Protein AF-A0A959M7J5-F1 (afdb_monomer)

Radius of gyration: 23.63 Å; Cα contacts (8 Å, |Δi|>4): 380; chains: 1; bounding box: 53×30×67 Å

Foldseek 3Di:
DWDDKDFDDDPDPPDPAFKWKWKWKEFPPPVPPPTDIDTPGRDGMDIDHLVRLLVSCVVNVNPAQDKGKMKIKMWIAGPVGDIDIDDIDIDIDRGHDDQFKKFKAWQCCVVQVQDDHRFLQRTDIWAADPPPVCGVNDTHDDDKDAAFIWIWMAGHRDLPFIWAEDPPDIDTVYDIDGHHHTD

Mean predicted aligned error: 7.1 Å

Nearest PDB structures (foldseek):
  6nmy-assembly1_B  TM=6.848E-01  e=2.600E-01  Homo sapiens
  5dwu-assembly1_B  TM=7.020E-01  e=4.989E-01  Homo sapiens
  2gys-assembly1_B  TM=6.896E-01  e=1.837E+00  Homo sapiens
  6tpu-assembly2_B  TM=3.759E-01  e=1.283E-01  Homo sapiens
  5e55-assembly1_A  TM=3.721E-01  e=7.703E-01  Mus musculus

pLDDT: mean 93.79, std 5.63, range [67.56, 98.56]

Structure (mmCIF, N/CA/C/O backbone):
data_AF-A0A959M7J5-F1
#
_entry.id   AF-A0A959M7J5-F1
#
loop_
_atom_site.group_PDB
_atom_site.id
_atom_site.type_symbol
_atom_site.label_atom_id
_atom_site.label_alt_id
_atom_site.label_comp_id
_atom_site.label_asym_id
_atom_site.label_entity_id
_atom_site.label_seq_id
_atom_site.pdbx_PDB_ins_code
_atom_site.Cartn_x
_atom_site.Cartn_y
_atom_site.Cartn_z
_atom_site.occupancy
_atom_site.B_iso_or_equiv
_atom_site.auth_seq_id
_atom_site.auth_comp_id
_atom_site.auth_asym_id
_atom_site.auth_atom_id
_atom_site.pdbx_PDB_model_num
ATOM 1 N N . SER A 1 1 ? -0.665 12.466 7.618 1.00 70.69 1 SER A N 1
ATOM 2 C CA . SER A 1 1 ? -1.444 13.448 8.398 1.00 70.69 1 SER A CA 1
ATOM 3 C C . SER A 1 1 ? -2.609 12.776 9.109 1.00 70.69 1 SER A C 1
ATOM 5 O O . SER A 1 1 ? -3.180 11.850 8.526 1.00 70.69 1 SER A O 1
ATOM 7 N N . PRO A 1 2 ? -2.944 13.185 10.346 1.00 67.56 2 PRO A N 1
ATOM 8 C CA . PRO A 1 2 ? -4.161 12.743 11.034 1.00 67.56 2 PRO A CA 1
ATOM 9 C C . PRO A 1 2 ? -5.421 13.154 10.248 1.00 67.56 2 PRO A C 1
ATOM 11 O O . PRO A 1 2 ? -5.376 14.107 9.469 1.00 67.56 2 PRO A O 1
ATOM 14 N N . SER A 1 3 ? -6.510 12.399 10.413 1.00 89.19 3 SER A N 1
ATOM 15 C CA . SER A 1 3 ? -7.808 12.627 9.760 1.00 89.19 3 SER A CA 1
ATOM 16 C C . SER A 1 3 ? -8.935 12.684 10.786 1.00 89.19 3 SER A C 1
ATOM 18 O O . SER A 1 3 ? -9.424 13.761 11.107 1.00 89.19 3 SER A O 1
ATOM 20 N N . ASN A 1 4 ? -9.321 11.533 11.338 1.00 91.56 4 ASN A N 1
ATOM 21 C CA . ASN A 1 4 ? -10.468 11.408 12.230 1.00 91.56 4 ASN A CA 1
ATOM 22 C C . ASN A 1 4 ? -10.020 10.833 13.571 1.00 91.56 4 ASN A C 1
ATOM 24 O O . ASN A 1 4 ? -9.251 9.870 13.609 1.00 91.56 4 ASN A O 1
ATOM 28 N N . THR A 1 5 ? -10.551 11.393 14.653 1.00 96.06 5 THR A N 1
ATOM 29 C CA . THR A 1 5 ? -10.378 10.869 16.008 1.00 96.06 5 THR A CA 1
ATOM 30 C C . THR A 1 5 ? -11.718 10.377 16.520 1.00 96.06 5 THR A C 1
ATOM 32 O O . THR A 1 5 ? -12.676 11.143 16.595 1.00 96.06 5 THR A O 1
ATOM 35 N N . PHE A 1 6 ? -11.774 9.100 16.882 1.00 96.56 6 PHE A N 1
ATOM 36 C CA . PHE A 1 6 ? -12.894 8.509 17.601 1.00 96.56 6 PHE A CA 1
ATOM 37 C C . PHE A 1 6 ? -12.566 8.528 19.087 1.00 96.56 6 PHE A C 1
ATOM 39 O O . PHE A 1 6 ? -11.478 8.106 19.475 1.00 96.56 6 PHE A O 1
ATOM 46 N N . SER A 1 7 ? -13.491 9.003 19.912 1.00 96.69 7 SER A N 1
ATOM 47 C CA . SER A 1 7 ? -13.369 8.994 21.368 1.00 96.69 7 SER A CA 1
ATOM 48 C C . SER A 1 7 ? -14.679 8.546 22.003 1.00 96.69 7 SER A C 1
ATOM 50 O O . SER A 1 7 ? -15.759 8.739 21.443 1.00 96.69 7 SER A O 1
ATOM 52 N N . TRP A 1 8 ? -14.579 7.903 23.161 1.00 95.81 8 TRP A N 1
ATOM 53 C CA . TRP A 1 8 ? -15.730 7.412 23.911 1.00 95.81 8 TRP A CA 1
ATOM 54 C C . TRP A 1 8 ? -15.488 7.523 25.412 1.00 95.81 8 TRP A C 1
ATOM 56 O O . TRP A 1 8 ? -14.367 7.711 25.880 1.00 95.81 8 TRP A O 1
ATOM 66 N N . THR A 1 9 ? -16.566 7.423 26.183 1.00 93.62 9 THR A N 1
ATOM 67 C CA . THR A 1 9 ? -16.480 7.341 27.641 1.00 93.62 9 THR A CA 1
ATOM 68 C C . THR A 1 9 ? -16.338 5.882 28.083 1.00 93.62 9 THR A C 1
ATOM 70 O O . THR A 1 9 ? -16.782 4.982 27.362 1.00 93.62 9 THR A O 1
ATOM 73 N N . PRO A 1 10 ? -15.729 5.613 29.253 1.00 91.00 10 PRO A N 1
ATOM 74 C CA . PRO A 1 10 ? -15.636 4.258 29.776 1.00 91.00 10 PRO A CA 1
ATOM 75 C C . PRO A 1 10 ? -17.005 3.575 29.861 1.00 91.00 10 PRO A C 1
ATOM 77 O O . PRO A 1 10 ? -17.974 4.140 30.376 1.00 91.00 10 PRO A O 1
ATOM 80 N N . THR A 1 11 ? -17.065 2.338 29.375 1.00 86.75 11 THR A N 1
ATOM 81 C CA . THR A 1 11 ? -18.218 1.443 29.554 1.00 86.75 11 THR A CA 1
ATOM 82 C C . THR A 1 11 ? -18.187 0.781 30.939 1.00 86.75 11 THR A C 1
ATOM 84 O O . THR A 1 11 ? -17.212 0.930 31.671 1.00 86.75 11 THR A O 1
ATOM 87 N N . PHE A 1 12 ? -19.258 0.068 31.317 1.00 87.44 12 PHE A N 1
ATOM 88 C CA . PHE A 1 12 ? -19.355 -0.667 32.592 1.00 87.44 12 PHE A CA 1
ATOM 89 C C . PHE A 1 12 ? -19.069 0.196 33.837 1.00 87.44 12 PHE A C 1
ATOM 91 O O . PHE A 1 12 ? -18.212 -0.129 34.656 1.00 87.44 12 PHE A O 1
ATOM 98 N N . LYS A 1 13 ? -19.791 1.315 34.001 1.00 81.31 13 LYS A N 1
ATOM 99 C CA . LYS A 1 13 ? -19.631 2.195 35.173 1.00 81.31 13 LYS A CA 1
ATOM 100 C C . LYS A 1 13 ? -19.742 1.402 36.483 1.00 81.31 13 LYS A C 1
ATOM 102 O O . LYS A 1 13 ? -20.729 0.706 36.699 1.00 81.31 13 LYS A O 1
ATOM 107 N N . GLY A 1 14 ? -18.741 1.543 37.353 1.00 83.00 14 GLY A N 1
ATOM 108 C CA . GLY A 1 14 ? -18.657 0.835 38.637 1.00 83.00 14 GLY A CA 1
ATOM 109 C C . GLY A 1 14 ? -17.916 -0.506 38.585 1.00 83.00 14 GLY A C 1
ATOM 110 O O . GLY A 1 14 ? -17.618 -1.064 39.636 1.00 83.00 14 GLY A O 1
ATOM 111 N N . PHE A 1 15 ? -17.565 -1.008 37.397 1.00 87.81 15 PHE A N 1
ATOM 112 C CA . PHE A 1 15 ? -16.662 -2.148 37.259 1.00 87.81 15 PHE A CA 1
ATOM 113 C C . PHE A 1 15 ? -15.211 -1.712 37.508 1.00 87.81 15 PHE A C 1
ATOM 115 O O . PHE A 1 15 ? -14.759 -0.705 36.967 1.00 87.81 15 PHE A O 1
ATOM 122 N N . THR A 1 16 ? -14.481 -2.470 38.325 1.00 85.88 16 THR A N 1
ATOM 123 C CA . THR A 1 16 ? -13.099 -2.159 38.739 1.00 85.88 16 THR A CA 1
ATOM 124 C C . THR A 1 16 ? -12.035 -2.966 37.990 1.00 85.88 16 THR A C 1
ATOM 126 O O . THR A 1 16 ? -10.845 -2.792 38.242 1.00 85.88 16 THR A O 1
ATOM 129 N N . GLY A 1 17 ? -12.441 -3.853 37.076 1.00 89.19 17 GLY A N 1
ATOM 130 C CA . GLY A 1 17 ? -11.527 -4.649 36.257 1.00 89.19 17 GLY A CA 1
ATOM 131 C C . GLY A 1 17 ? -11.161 -3.989 34.925 1.00 89.19 17 GLY A C 1
ATOM 132 O O . GLY A 1 17 ? -11.719 -2.966 34.529 1.00 89.19 17 GLY A O 1
ATOM 133 N N . VAL A 1 18 ? -10.239 -4.625 34.198 1.00 91.12 18 VAL A N 1
ATOM 134 C CA . VAL A 1 18 ? -9.826 -4.180 32.859 1.00 91.12 18 VAL A CA 1
ATOM 135 C C . VAL A 1 18 ? -10.971 -4.367 31.862 1.00 91.12 18 VAL A C 1
ATOM 137 O O . VAL A 1 18 ? -11.608 -5.424 31.809 1.00 91.12 18 VAL A O 1
ATOM 140 N N . VAL A 1 19 ? -11.197 -3.335 31.051 1.00 95.88 19 VAL A N 1
ATOM 141 C CA . VAL A 1 19 ? -12.080 -3.371 29.886 1.00 95.88 19 VAL A CA 1
ATOM 142 C C . VAL A 1 19 ? -11.226 -3.158 28.645 1.00 95.88 19 VAL A C 1
ATOM 144 O O . VAL A 1 19 ? -10.504 -2.167 28.559 1.00 95.88 19 VAL A O 1
ATOM 147 N N . ASN A 1 20 ? -11.317 -4.085 27.696 1.00 96.88 20 ASN A N 1
ATOM 148 C CA . ASN A 1 20 ? -10.673 -3.966 26.395 1.00 96.88 20 ASN A CA 1
ATOM 149 C C . ASN A 1 20 ? -11.673 -3.442 25.367 1.00 96.88 20 ASN A C 1
ATOM 151 O O . ASN A 1 20 ? -12.800 -3.931 25.274 1.00 96.88 20 ASN A O 1
ATOM 155 N N . TYR A 1 21 ? -11.241 -2.465 24.585 1.00 98.19 21 TYR A N 1
ATOM 156 C CA . TYR A 1 21 ? -12.001 -1.835 23.527 1.00 98.19 21 TYR A CA 1
ATOM 157 C C . TYR A 1 21 ? -11.494 -2.275 22.161 1.00 98.19 21 TYR A C 1
ATOM 159 O O . TYR A 1 21 ? -10.294 -2.306 21.878 1.00 98.19 21 TYR A O 1
ATOM 167 N N . THR A 1 22 ? -12.449 -2.543 21.285 1.00 98.25 22 THR A N 1
ATOM 168 C CA . THR A 1 22 ? -12.235 -2.796 19.867 1.00 98.25 22 THR A CA 1
ATOM 169 C C . THR A 1 22 ? -13.120 -1.827 19.098 1.00 98.25 22 THR A C 1
ATOM 171 O O . THR A 1 22 ? -14.335 -1.790 19.305 1.00 98.25 22 THR A O 1
ATOM 174 N N . LEU A 1 23 ? -12.534 -1.029 18.207 1.00 98.12 23 LEU A N 1
ATOM 175 C CA . LEU A 1 23 ? -13.314 -0.250 17.256 1.00 98.12 23 LEU A CA 1
ATOM 176 C C . LEU A 1 23 ? -13.696 -1.164 16.092 1.00 98.12 23 LEU A C 1
ATOM 178 O O . LEU A 1 23 ? -12.826 -1.733 15.435 1.00 98.12 23 LEU A O 1
ATOM 182 N N . GLN A 1 24 ? -14.992 -1.307 15.854 1.00 98.44 24 GLN A N 1
ATOM 183 C CA . GLN A 1 24 ? -15.537 -2.070 14.744 1.00 98.44 24 GLN A CA 1
ATOM 184 C C . GLN A 1 24 ? -15.991 -1.132 13.629 1.00 98.44 24 GLN A C 1
ATOM 186 O O . GLN A 1 24 ? -16.560 -0.075 13.914 1.00 98.44 24 GLN A O 1
ATOM 191 N N . TYR A 1 25 ? -15.789 -1.539 12.377 1.00 98.19 25 TYR A N 1
ATOM 192 C CA . TYR A 1 25 ? -16.324 -0.838 11.214 1.00 98.19 25 TYR A CA 1
ATOM 193 C C . TYR A 1 25 ? -16.870 -1.797 10.154 1.00 98.19 25 TYR A C 1
ATOM 195 O O . TYR A 1 25 ? -16.410 -2.932 10.036 1.00 98.19 25 TYR A O 1
ATOM 203 N N . ASP A 1 26 ? -17.865 -1.347 9.395 1.00 97.31 26 ASP A N 1
ATOM 204 C CA . ASP A 1 26 ? -18.479 -2.105 8.299 1.00 97.31 26 ASP A CA 1
ATOM 205 C C . ASP A 1 26 ? -19.062 -1.151 7.238 1.00 97.31 26 ASP A C 1
ATOM 207 O O . ASP A 1 26 ? -19.282 0.039 7.495 1.00 97.31 26 ASP A O 1
ATOM 211 N N . SER A 1 27 ? -19.319 -1.663 6.031 1.00 93.81 27 SER A N 1
ATOM 212 C CA . SER A 1 27 ? -20.077 -0.928 5.015 1.00 93.81 27 SER A CA 1
ATOM 213 C C . SER A 1 27 ? -21.451 -0.544 5.576 1.00 93.81 27 SER A C 1
ATOM 215 O O . SER A 1 27 ? -22.114 -1.369 6.211 1.00 93.81 27 SER A O 1
ATOM 217 N N . ALA A 1 28 ? -21.911 0.678 5.296 1.00 91.75 28 ALA A N 1
ATOM 218 C CA . ALA A 1 28 ? -23.190 1.149 5.817 1.00 91.75 28 ALA A CA 1
ATOM 219 C C . ALA A 1 28 ? -24.363 0.221 5.445 1.00 91.75 28 ALA A C 1
ATOM 221 O O . ALA A 1 28 ? -24.508 -0.184 4.290 1.00 91.75 28 ALA A O 1
ATOM 222 N N . GLY A 1 29 ? -25.206 -0.097 6.431 1.00 91.81 29 GLY A N 1
ATOM 223 C CA . GLY A 1 29 ? -26.403 -0.925 6.258 1.00 91.81 29 GLY A CA 1
ATOM 224 C C . GLY A 1 29 ? -26.167 -2.435 6.366 1.00 91.81 29 GLY A C 1
ATOM 225 O O . GLY A 1 29 ? -27.127 -3.201 6.290 1.00 91.81 29 GLY A O 1
ATOM 226 N N . LYS A 1 30 ? -24.924 -2.888 6.586 1.00 93.31 30 LYS A N 1
ATOM 227 C CA . LYS A 1 30 ? -24.615 -4.312 6.819 1.00 93.31 30 LYS A CA 1
ATOM 228 C C . LYS A 1 30 ? -24.811 -4.768 8.262 1.00 93.31 30 LYS A C 1
ATOM 230 O O . LYS A 1 30 ? -24.660 -5.953 8.550 1.00 93.31 30 LYS A O 1
ATOM 235 N N . ASN A 1 31 ? -25.178 -3.855 9.163 1.00 94.69 31 ASN A N 1
ATOM 236 C CA . ASN A 1 31 ? -25.515 -4.147 10.558 1.00 94.69 31 ASN A CA 1
ATOM 237 C C . ASN A 1 31 ? -24.410 -4.889 11.333 1.00 94.69 31 ASN A C 1
ATOM 239 O O . ASN A 1 31 ? -24.705 -5.586 12.304 1.00 94.69 31 ASN A O 1
ATOM 243 N N . PHE A 1 32 ? -23.142 -4.728 10.933 1.00 96.94 32 PHE A N 1
ATOM 244 C CA . PHE A 1 32 ? -21.992 -5.376 11.568 1.00 96.94 32 PHE A CA 1
ATOM 245 C C . PHE A 1 32 ? -22.139 -6.908 11.647 1.00 96.94 32 PHE A C 1
ATOM 247 O O . PHE A 1 32 ? -21.813 -7.503 12.676 1.00 96.94 32 PHE A O 1
ATOM 254 N N . VAL A 1 33 ? -22.651 -7.548 10.585 1.00 95.50 33 VAL A N 1
ATOM 255 C CA . VAL A 1 33 ? -22.722 -9.021 10.483 1.00 95.50 33 VAL A CA 1
ATOM 256 C C . VAL A 1 33 ? -21.318 -9.628 10.395 1.00 95.50 33 VAL A C 1
ATOM 258 O O . VAL A 1 33 ? -21.053 -10.658 11.010 1.00 95.50 33 VAL A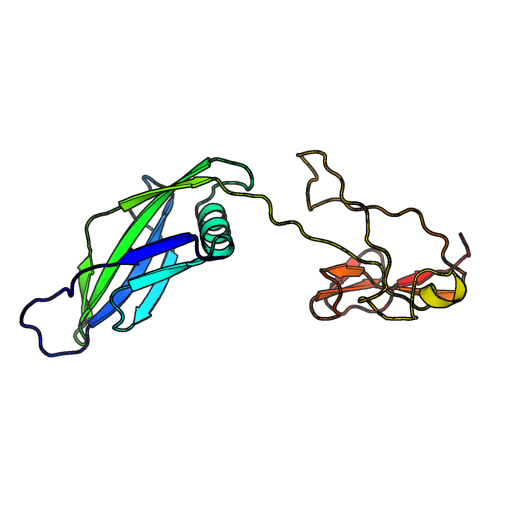 O 1
ATOM 261 N N . ALA A 1 34 ? -20.408 -8.972 9.669 1.00 94.94 34 ALA A N 1
ATOM 262 C CA . ALA A 1 34 ? -19.007 -9.373 9.534 1.00 94.94 34 ALA A CA 1
ATOM 263 C C . ALA A 1 34 ? -18.088 -8.139 9.626 1.00 94.94 34 ALA A C 1
ATOM 265 O O . ALA A 1 34 ? -17.458 -7.755 8.637 1.00 94.94 34 ALA A O 1
ATOM 266 N N . PRO A 1 35 ? -18.047 -7.473 10.794 1.00 97.19 35 PRO A N 1
ATOM 267 C CA . PRO A 1 35 ? -17.348 -6.212 10.933 1.00 97.19 35 PRO A CA 1
ATOM 268 C C . PRO A 1 35 ? -15.838 -6.428 10.943 1.00 97.19 35 PRO A C 1
ATOM 270 O O . PRO A 1 35 ? -15.335 -7.433 11.444 1.00 97.19 35 PRO A O 1
ATOM 273 N N . GLN A 1 36 ? -15.112 -5.439 10.444 1.00 98.00 36 GLN A N 1
ATOM 274 C CA . GLN A 1 36 ? -13.672 -5.354 10.630 1.00 98.00 36 GLN A CA 1
ATOM 275 C C . GLN A 1 36 ? -13.364 -4.807 12.026 1.00 98.00 36 GLN A C 1
ATOM 277 O O . GLN A 1 36 ? -14.099 -3.964 12.543 1.00 98.00 36 GLN A O 1
ATOM 282 N N . GLU A 1 37 ? -12.276 -5.274 12.636 1.00 97.81 37 GLU A N 1
ATOM 283 C CA . GLU A 1 37 ? -11.929 -4.975 14.027 1.00 97.81 37 GLU A CA 1
ATOM 284 C C . GLU A 1 37 ? -10.558 -4.296 14.141 1.00 97.81 37 GLU A C 1
ATOM 286 O O . GLU A 1 37 ? -9.573 -4.724 13.542 1.00 97.81 37 GLU A O 1
ATOM 291 N N . VAL A 1 38 ? -10.483 -3.242 14.956 1.00 97.69 38 VAL A N 1
ATOM 292 C CA . VAL A 1 38 ? -9.240 -2.562 15.333 1.00 97.69 38 VAL A CA 1
ATOM 293 C C . VAL A 1 38 ? -9.125 -2.592 16.853 1.00 97.69 38 VAL A C 1
ATOM 295 O O . VAL A 1 38 ? -9.901 -1.936 17.546 1.00 97.69 38 VAL A O 1
ATOM 298 N N . ASN A 1 39 ? -8.165 -3.350 17.385 1.00 97.25 39 ASN A N 1
ATOM 299 C CA . ASN A 1 39 ? -7.950 -3.454 18.830 1.00 97.25 39 ASN A CA 1
ATOM 300 C C . ASN A 1 39 ? -7.321 -2.175 19.389 1.00 97.25 39 ASN A C 1
ATOM 302 O O . ASN A 1 39 ? -6.296 -1.708 18.889 1.00 97.25 39 ASN A O 1
ATOM 306 N N . ILE A 1 40 ? -7.955 -1.620 20.423 1.00 96.56 40 ILE A N 1
ATOM 307 C CA . ILE A 1 40 ? -7.580 -0.359 21.080 1.00 96.56 40 ILE A CA 1
ATOM 308 C C . ILE A 1 40 ? -7.163 -0.593 22.545 1.00 96.56 40 ILE A C 1
ATOM 310 O O . ILE A 1 40 ? -6.695 0.322 23.215 1.00 96.56 40 ILE A O 1
ATOM 314 N N . ASN A 1 41 ? -7.269 -1.833 23.037 1.00 95.31 41 ASN A N 1
ATOM 315 C CA . ASN A 1 41 ? -6.956 -2.208 24.419 1.00 95.31 41 ASN A CA 1
ATOM 316 C C . ASN A 1 41 ? -7.758 -1.340 25.402 1.00 95.31 41 ASN A C 1
ATOM 318 O O . ASN A 1 41 ? -8.947 -1.127 25.194 1.00 95.31 41 ASN A O 1
ATOM 322 N N . SER A 1 42 ? -7.151 -0.835 26.470 1.00 94.94 42 SER A N 1
ATOM 323 C CA . SER A 1 42 ? -7.837 -0.000 27.461 1.00 94.94 42 SER A CA 1
ATOM 324 C C . SER A 1 42 ? -7.978 1.476 27.067 1.00 94.94 42 SER A C 1
ATOM 326 O O . SER A 1 42 ? -8.552 2.243 27.842 1.00 94.94 42 SER A O 1
ATOM 328 N N . ASP A 1 43 ? -7.456 1.897 25.910 1.00 96.25 43 ASP A N 1
ATOM 329 C CA . ASP A 1 43 ? -7.522 3.299 25.497 1.00 96.25 43 ASP A CA 1
ATOM 330 C C . ASP A 1 43 ? -8.966 3.715 25.177 1.00 96.25 43 ASP A C 1
ATOM 332 O O . ASP A 1 43 ? -9.803 2.914 24.761 1.00 96.25 43 ASP A O 1
ATOM 336 N N . LEU A 1 44 ? -9.257 5.005 25.356 1.00 96.88 44 LEU A N 1
ATOM 337 C CA . LEU A 1 44 ? -10.587 5.597 25.139 1.00 96.88 44 LEU A CA 1
ATOM 338 C C . LEU A 1 44 ? -10.663 6.448 23.868 1.00 96.88 44 LEU A C 1
ATOM 340 O O . LEU A 1 44 ? -11.615 7.206 23.660 1.00 96.88 44 LEU A O 1
ATOM 344 N N . SER A 1 45 ? -9.624 6.377 23.039 1.00 97.12 45 SER A N 1
ATOM 345 C CA . SER A 1 45 ? -9.578 7.102 21.782 1.00 97.12 45 SER A CA 1
ATOM 346 C C . SER A 1 45 ? -8.737 6.382 20.742 1.00 97.12 45 SER A C 1
ATOM 348 O O . SER A 1 45 ? -7.762 5.706 21.067 1.00 97.12 45 SER A O 1
ATOM 350 N N . LYS A 1 46 ? -9.088 6.577 19.472 1.00 97.38 46 LYS A N 1
ATOM 351 C CA . LYS A 1 46 ? -8.290 6.153 18.328 1.00 97.38 46 LYS A CA 1
ATOM 352 C C . LYS A 1 46 ? -8.281 7.245 17.274 1.00 97.38 46 LYS A C 1
ATOM 354 O O . LYS A 1 46 ? -9.323 7.598 16.724 1.00 97.38 46 LYS A O 1
ATOM 359 N N . THR A 1 47 ? -7.088 7.731 16.955 1.00 97.31 47 THR A N 1
ATOM 360 C CA . THR A 1 47 ? -6.865 8.613 15.808 1.00 97.31 47 THR A CA 1
ATOM 361 C C . THR A 1 47 ? -6.433 7.787 14.607 1.00 97.31 47 THR A C 1
ATOM 363 O O . THR A 1 47 ? -5.491 6.995 14.698 1.00 97.31 47 THR A O 1
ATOM 366 N N . PHE A 1 48 ? -7.095 8.000 13.474 1.00 96.25 48 PHE A N 1
ATOM 367 C CA . PHE A 1 48 ? -6.678 7.476 12.182 1.00 96.25 48 PHE A CA 1
ATOM 368 C C . PHE A 1 48 ? -6.031 8.565 11.340 1.00 96.25 48 PHE A C 1
ATOM 370 O O . PHE A 1 48 ? -6.438 9.730 11.336 1.00 96.25 48 PHE A O 1
ATOM 377 N N . THR A 1 49 ? -5.017 8.164 10.588 1.00 95.19 49 THR A N 1
ATOM 378 C CA . THR A 1 49 ? -4.441 8.973 9.515 1.00 95.19 49 THR A CA 1
ATOM 379 C C . THR A 1 49 ? -5.351 8.989 8.287 1.00 95.19 49 THR A C 1
ATOM 381 O O . THR A 1 49 ? -6.218 8.132 8.130 1.00 95.19 49 THR A O 1
ATOM 384 N N . GLN A 1 50 ? -5.125 9.942 7.379 1.00 90.25 50 GLN A N 1
ATOM 385 C CA . GLN A 1 50 ? -5.833 9.995 6.091 1.00 90.25 50 GLN A CA 1
ATOM 386 C C . GLN A 1 50 ? -5.653 8.702 5.282 1.00 90.25 50 GLN A C 1
ATOM 388 O O . GLN A 1 50 ? -6.619 8.206 4.715 1.00 90.25 50 GLN A O 1
ATOM 393 N N . GLY A 1 51 ? -4.446 8.122 5.290 1.00 89.00 51 GLY A N 1
ATOM 394 C CA . GLY A 1 51 ? -4.172 6.842 4.629 1.00 89.00 51 GLY A CA 1
ATOM 395 C C . GLY A 1 51 ? -4.984 5.697 5.227 1.00 89.00 51 GLY A C 1
ATOM 396 O O . GLY A 1 51 ? -5.671 4.998 4.499 1.00 89.00 51 GLY A O 1
ATOM 397 N N . GLN A 1 52 ? -5.021 5.582 6.556 1.00 93.62 52 GLN A N 1
ATOM 398 C CA . GLN A 1 52 ? -5.823 4.547 7.218 1.00 93.62 52 GLN A CA 1
ATOM 399 C C . GLN A 1 52 ? -7.32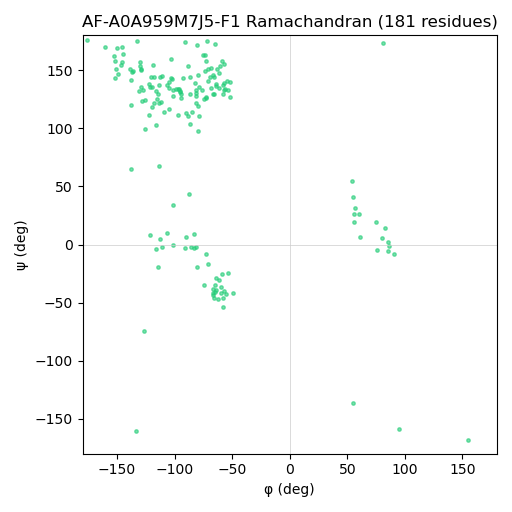6 4.712 6.967 1.00 93.62 52 GLN A C 1
ATOM 401 O O . GLN A 1 52 ? -8.014 3.720 6.763 1.00 93.62 52 GLN A O 1
ATOM 406 N N . MET A 1 53 ? -7.849 5.943 6.951 1.00 95.19 53 MET A N 1
ATOM 407 C CA . MET A 1 53 ? -9.254 6.181 6.592 1.00 95.19 53 MET A CA 1
ATOM 408 C C . MET A 1 53 ? -9.539 5.812 5.130 1.00 95.19 53 MET A C 1
ATOM 410 O O . MET A 1 53 ? -10.611 5.294 4.821 1.00 95.19 53 MET A O 1
ATOM 414 N N . ASN A 1 54 ? -8.574 6.031 4.237 1.00 92.31 54 ASN A N 1
ATOM 415 C CA . ASN A 1 54 ? -8.664 5.616 2.843 1.00 92.31 54 ASN A CA 1
ATOM 416 C C . ASN A 1 54 ? -8.656 4.084 2.701 1.00 92.31 54 ASN A C 1
ATOM 418 O O . ASN A 1 54 ? -9.487 3.533 1.981 1.00 92.31 54 ASN A O 1
ATOM 422 N N . ASP A 1 55 ? -7.793 3.388 3.441 1.00 92.00 55 ASP A N 1
ATOM 423 C CA . ASP A 1 55 ? -7.743 1.921 3.469 1.00 92.00 55 ASP A CA 1
ATOM 424 C C . ASP A 1 55 ? -9.029 1.323 4.053 1.00 92.00 55 ASP A C 1
ATOM 426 O O . ASP A 1 55 ? -9.575 0.372 3.495 1.00 92.00 55 ASP A O 1
ATOM 430 N N . ILE A 1 56 ? -9.574 1.926 5.118 1.00 95.25 56 ILE A N 1
ATOM 431 C CA . ILE A 1 56 ? -10.883 1.561 5.678 1.00 95.25 56 ILE A CA 1
ATOM 432 C C . ILE A 1 56 ? -11.976 1.704 4.617 1.00 95.25 56 ILE A C 1
ATOM 434 O O . ILE A 1 56 ? -12.778 0.790 4.446 1.00 95.25 56 ILE A O 1
ATOM 438 N N . SER A 1 57 ? -11.997 2.811 3.864 1.00 93.25 57 SER A N 1
ATOM 439 C CA . SER A 1 57 ? -12.999 3.001 2.810 1.00 93.25 57 SER A CA 1
ATOM 440 C C . SER A 1 57 ? -12.934 1.897 1.749 1.00 93.25 57 SER A C 1
ATOM 442 O O . SER A 1 57 ? -13.970 1.338 1.384 1.00 93.25 57 SER A O 1
ATOM 444 N N . PHE A 1 58 ? -11.724 1.501 1.343 1.00 89.94 58 PHE A N 1
ATOM 445 C CA . PHE A 1 58 ? -11.512 0.414 0.393 1.00 89.94 58 PHE A CA 1
ATOM 446 C C . PHE A 1 58 ? -11.961 -0.941 0.957 1.00 89.94 58 PHE A C 1
ATOM 448 O O . PHE A 1 58 ? -12.706 -1.663 0.295 1.00 89.94 58 PHE A O 1
ATOM 455 N N . ALA A 1 59 ? -11.589 -1.260 2.202 1.00 91.00 59 ALA A N 1
ATOM 456 C CA . ALA A 1 59 ? -12.024 -2.476 2.894 1.00 91.00 59 ALA A CA 1
ATOM 457 C C . ALA A 1 59 ? -13.553 -2.539 3.070 1.00 91.00 59 ALA A C 1
ATOM 459 O O . ALA A 1 59 ? -14.146 -3.616 3.040 1.00 91.00 59 ALA A O 1
ATOM 460 N N . SER A 1 60 ? -14.209 -1.383 3.196 1.00 92.75 60 SER A N 1
ATOM 461 C CA . SER A 1 60 ? -15.668 -1.249 3.234 1.00 92.75 60 SER A CA 1
ATOM 462 C C . SER A 1 60 ? -16.329 -1.216 1.849 1.00 92.75 60 SER A C 1
ATOM 464 O O . SER A 1 60 ? -17.535 -0.974 1.759 1.00 92.75 60 SER A O 1
ATOM 466 N N . GLY A 1 61 ? -15.587 -1.491 0.774 1.00 89.00 61 GLY A N 1
ATOM 467 C CA . GLY A 1 61 ? -16.115 -1.627 -0.584 1.00 89.00 61 GLY A CA 1
ATOM 468 C C . GLY A 1 61 ? -16.314 -0.309 -1.331 1.00 89.00 61 GLY A C 1
ATOM 469 O O . GLY A 1 61 ? -16.991 -0.303 -2.356 1.00 89.00 61 GLY A O 1
ATOM 470 N N . ILE A 1 62 ? -15.745 0.797 -0.845 1.00 89.25 62 ILE A N 1
ATOM 471 C CA . ILE A 1 62 ? -15.755 2.093 -1.531 1.00 89.25 62 ILE A CA 1
ATOM 472 C C . ILE A 1 62 ? -14.526 2.133 -2.450 1.00 89.25 62 ILE A C 1
ATOM 474 O O . ILE A 1 62 ? -13.399 2.182 -1.953 1.00 89.25 62 ILE A O 1
ATOM 478 N N . PRO A 1 63 ? -14.689 2.102 -3.786 1.00 84.50 63 PRO A N 1
ATOM 479 C CA . PRO A 1 63 ? -13.546 2.146 -4.687 1.00 84.50 63 PRO A CA 1
ATOM 480 C C . PRO A 1 63 ? -12.835 3.496 -4.589 1.00 84.50 63 PRO A C 1
ATOM 482 O O . PRO A 1 63 ? -13.494 4.533 -4.483 1.00 84.50 63 PRO A O 1
ATOM 485 N N . TYR A 1 64 ? -11.505 3.499 -4.704 1.00 83.62 64 TYR A N 1
ATOM 486 C CA . TYR A 1 64 ? -10.715 4.727 -4.625 1.00 83.62 64 TYR A CA 1
ATOM 487 C C . TYR A 1 64 ? -11.221 5.826 -5.573 1.00 83.62 64 TYR A C 1
ATOM 489 O O . TYR A 1 64 ? -11.586 5.559 -6.718 1.00 83.62 64 TYR A O 1
ATOM 497 N N . GLY A 1 65 ? -11.217 7.070 -5.092 1.00 83.56 65 GLY A N 1
ATOM 498 C CA . GLY A 1 65 ? -11.736 8.235 -5.813 1.00 83.56 65 GLY A CA 1
ATOM 499 C C . GLY A 1 65 ? -13.245 8.453 -5.652 1.00 83.56 65 GLY A C 1
ATOM 500 O O . GLY A 1 65 ? -13.752 9.480 -6.096 1.00 83.56 65 GLY A O 1
ATOM 501 N N . ASN A 1 66 ? -13.962 7.539 -4.992 1.00 88.31 66 ASN A N 1
ATOM 502 C CA . ASN A 1 66 ? -15.395 7.668 -4.727 1.00 88.31 66 ASN A CA 1
ATOM 503 C C . ASN A 1 66 ? -15.677 8.069 -3.277 1.00 88.31 66 ASN A C 1
ATOM 505 O O . ASN A 1 66 ? -14.860 7.865 -2.373 1.00 88.31 66 ASN A O 1
ATOM 509 N N . SER A 1 67 ? -16.875 8.612 -3.072 1.00 93.56 67 SER A N 1
ATOM 510 C CA . SER A 1 67 ? -17.437 8.865 -1.750 1.00 93.56 67 SER A CA 1
ATOM 511 C C . SER A 1 67 ? -18.290 7.684 -1.305 1.00 93.56 67 SER A C 1
ATOM 513 O O . SER A 1 67 ? -19.022 7.106 -2.109 1.00 93.56 67 SER A O 1
ATOM 515 N N . GLY A 1 68 ? -18.252 7.356 -0.021 1.00 94.38 68 GLY A N 1
ATOM 516 C CA . GLY A 1 68 ? -19.157 6.371 0.558 1.00 94.38 68 GLY A CA 1
ATOM 517 C C . GLY A 1 68 ? -19.259 6.494 2.070 1.00 94.38 68 GLY A C 1
ATOM 518 O O . GLY A 1 68 ? -18.510 7.240 2.701 1.00 94.38 68 GLY A O 1
ATOM 519 N N . LYS A 1 69 ? -20.219 5.773 2.651 1.00 96.50 69 LYS A N 1
ATOM 520 C CA . LYS A 1 69 ? -20.462 5.762 4.096 1.00 96.50 69 LYS A CA 1
ATOM 521 C C . LYS A 1 69 ? -19.948 4.472 4.720 1.00 96.50 69 LYS A C 1
ATOM 523 O O . LYS A 1 69 ? -20.228 3.382 4.222 1.00 96.50 69 LYS A O 1
ATOM 528 N N . VAL A 1 70 ? -19.251 4.626 5.838 1.00 97.81 70 VAL A N 1
ATOM 529 C CA . VAL A 1 70 ? -18.801 3.534 6.703 1.00 97.81 70 VAL A CA 1
ATOM 530 C C . VAL A 1 70 ? -19.423 3.731 8.080 1.00 97.81 70 VAL A C 1
ATOM 532 O O . VAL A 1 70 ? -19.465 4.851 8.599 1.00 97.81 70 VAL A O 1
ATOM 535 N N . GLU A 1 71 ? -19.932 2.650 8.656 1.00 98.19 71 GLU A N 1
ATOM 536 C CA . GLU A 1 71 ? -20.497 2.636 10.000 1.00 98.19 71 GLU A CA 1
ATOM 537 C C . GLU A 1 71 ? -19.447 2.164 10.997 1.00 98.19 71 GLU A C 1
ATOM 539 O O . GLU A 1 71 ? -18.775 1.162 10.773 1.00 98.19 71 GLU A O 1
ATOM 544 N N . PHE A 1 72 ? -19.324 2.881 12.111 1.00 98.38 72 PHE A N 1
ATOM 545 C CA . PHE A 1 72 ? -18.399 2.572 13.195 1.00 98.38 72 PHE A CA 1
ATOM 546 C C . PHE A 1 72 ? -19.161 2.341 14.497 1.00 98.38 72 PHE A C 1
ATOM 548 O O . PHE A 1 72 ? -20.140 3.035 14.780 1.00 98.38 72 PHE A O 1
ATOM 555 N N . ARG A 1 73 ? -18.679 1.413 15.325 1.00 98.06 73 ARG A N 1
ATOM 556 C CA . ARG A 1 73 ? -19.105 1.261 16.724 1.00 98.06 73 ARG A CA 1
ATOM 557 C C . ARG A 1 73 ? -17.945 0.792 17.591 1.00 98.06 73 ARG A C 1
ATOM 559 O O . ARG A 1 73 ? -17.034 0.127 17.110 1.00 98.06 73 ARG A O 1
ATOM 566 N N . VAL A 1 74 ? -17.994 1.090 18.879 1.00 98.19 74 VAL A N 1
ATOM 567 C CA . VAL A 1 74 ? -17.034 0.575 19.858 1.00 98.19 74 VAL A CA 1
ATOM 568 C C . VAL A 1 74 ? -17.628 -0.662 20.517 1.00 98.19 74 VAL A C 1
ATOM 570 O O . VAL A 1 74 ? -18.777 -0.640 20.950 1.00 98.19 74 VAL A O 1
ATOM 573 N N . LYS A 1 75 ? -16.838 -1.729 20.605 1.00 98.00 75 LYS A N 1
ATOM 574 C CA . LYS A 1 75 ? -17.108 -2.934 21.390 1.00 98.00 75 LYS A CA 1
ATOM 575 C C . LYS A 1 75 ? -16.224 -2.893 22.634 1.00 98.00 75 LYS A C 1
ATOM 577 O O . LYS A 1 75 ? -15.005 -2.899 22.504 1.00 98.00 75 LYS A O 1
ATOM 582 N N . GLY A 1 76 ? -16.822 -2.834 23.818 1.00 97.62 76 GLY A N 1
ATOM 583 C CA . GLY A 1 76 ? -16.125 -2.971 25.098 1.00 97.62 76 GLY A CA 1
ATOM 584 C C . GLY A 1 76 ? -16.333 -4.371 25.664 1.00 97.62 76 GLY A C 1
ATOM 585 O O . GLY A 1 76 ? -17.466 -4.851 25.688 1.00 97.62 76 GLY A O 1
ATOM 586 N N . VAL A 1 77 ? -15.263 -5.019 26.121 1.00 97.25 77 VAL A N 1
ATOM 587 C CA . VAL A 1 77 ? -15.295 -6.371 26.692 1.00 97.25 77 VAL A CA 1
ATOM 588 C C . VAL A 1 77 ? -14.601 -6.371 28.050 1.00 97.25 77 VAL A C 1
ATOM 590 O O . VAL A 1 77 ? -13.443 -5.968 28.158 1.00 97.25 77 VAL A O 1
ATOM 593 N N . THR A 1 78 ? -15.299 -6.811 29.095 1.00 95.69 78 THR A N 1
ATOM 594 C CA . THR A 1 78 ? -14.698 -6.997 30.426 1.00 95.69 78 THR A CA 1
ATOM 595 C C . THR A 1 78 ? -13.791 -8.227 30.448 1.00 95.69 78 THR A C 1
ATOM 597 O O . THR A 1 78 ? -13.927 -9.126 29.619 1.00 95.69 78 THR A O 1
ATOM 600 N N . ALA A 1 79 ? -12.912 -8.333 31.447 1.00 91.19 79 ALA A N 1
ATOM 601 C CA . ALA A 1 79 ? -12.093 -9.534 31.663 1.00 91.19 79 ALA A CA 1
ATOM 602 C C . ALA A 1 79 ? -12.907 -10.847 31.768 1.00 91.19 79 ALA A C 1
ATOM 604 O O . ALA A 1 79 ? -12.394 -11.913 31.447 1.00 91.19 79 ALA A O 1
ATOM 605 N N . ASN A 1 80 ? -14.184 -10.766 32.159 1.00 90.56 80 ASN A N 1
ATOM 606 C CA . ASN A 1 80 ? -15.090 -11.914 32.275 1.00 90.56 80 ASN A CA 1
ATOM 607 C C . ASN A 1 80 ? -15.876 -12.201 30.978 1.00 90.56 80 ASN A C 1
ATOM 609 O O . ASN A 1 80 ? -16.784 -13.029 30.978 1.00 90.56 80 ASN A O 1
ATOM 613 N N . GLY A 1 81 ? -15.581 -11.495 29.881 1.00 92.62 81 GLY A N 1
ATOM 614 C CA . GLY A 1 81 ? -16.198 -11.705 28.568 1.00 92.62 81 GLY A CA 1
ATOM 615 C C . GLY A 1 81 ? -17.528 -10.978 28.342 1.00 92.62 81 GLY A C 1
ATOM 616 O O . GLY A 1 81 ? -18.119 -11.100 27.268 1.00 92.62 81 GLY A O 1
ATOM 617 N N . THR A 1 82 ? -18.014 -10.187 29.305 1.00 95.38 82 THR A N 1
ATOM 618 C CA . THR A 1 82 ? -19.232 -9.386 29.110 1.00 95.38 82 THR A CA 1
ATOM 619 C C . THR A 1 82 ? -18.977 -8.306 28.070 1.00 95.38 82 THR A C 1
ATOM 621 O O . THR A 1 82 ? -18.011 -7.556 28.187 1.00 95.38 82 THR A O 1
ATOM 624 N N . THR A 1 83 ? -19.855 -8.212 27.073 1.00 96.31 83 THR A N 1
ATOM 625 C CA . THR A 1 83 ? -19.693 -7.302 25.937 1.00 96.31 83 THR A CA 1
ATOM 626 C C . THR A 1 83 ? -20.767 -6.217 25.937 1.00 96.31 83 THR A C 1
ATOM 628 O O . THR A 1 83 ? -21.943 -6.507 26.148 1.00 96.31 83 THR A O 1
ATOM 631 N N . LEU A 1 84 ? -20.367 -4.977 25.656 1.00 96.44 84 LEU A N 1
ATOM 632 C CA . LEU A 1 84 ? -21.259 -3.857 25.357 1.00 96.44 84 LEU A CA 1
ATOM 633 C C . LEU A 1 84 ? -20.830 -3.163 24.068 1.00 96.44 84 LEU A C 1
ATOM 635 O O . LEU A 1 84 ? -19.646 -3.122 23.732 1.00 96.44 84 LEU A O 1
ATOM 639 N N . TYR A 1 85 ? -21.806 -2.581 23.377 1.00 97.00 85 TYR A N 1
ATOM 640 C CA . TYR A 1 85 ? -21.587 -1.805 22.163 1.00 97.00 85 TYR A CA 1
ATOM 641 C C . TYR A 1 85 ? -22.027 -0.356 22.366 1.00 97.00 85 TYR A C 1
ATOM 643 O O . TYR A 1 85 ? -23.013 -0.092 23.056 1.00 97.00 85 TYR A O 1
ATOM 651 N N . SER A 1 86 ? -21.307 0.582 21.754 1.00 97.19 86 SER A N 1
ATOM 652 C CA . SER A 1 86 ? -21.751 1.973 21.645 1.00 97.19 86 SER A CA 1
ATOM 653 C C . SER A 1 86 ? -22.914 2.116 20.657 1.00 97.19 86 SER A C 1
ATOM 655 O O . SER A 1 86 ? -23.257 1.188 19.921 1.00 97.19 86 SER A O 1
ATOM 657 N N . ASN A 1 87 ? -23.464 3.329 20.561 1.00 95.50 87 ASN A N 1
ATOM 658 C CA . ASN A 1 87 ? -24.224 3.722 19.379 1.00 95.50 87 ASN A CA 1
ATOM 659 C C . ASN A 1 87 ? -23.353 3.630 18.113 1.00 95.50 87 ASN A C 1
ATOM 661 O O . ASN A 1 87 ? -22.120 3.699 18.176 1.00 95.50 87 ASN A O 1
ATOM 665 N N . VAL A 1 88 ? -24.016 3.510 16.966 1.00 97.62 88 VAL A N 1
ATOM 666 C CA . VAL A 1 88 ? -23.369 3.531 15.652 1.00 97.62 88 VAL A CA 1
ATOM 667 C C . VAL A 1 88 ? -23.139 4.976 15.218 1.00 97.62 88 VAL A C 1
ATOM 669 O O . VAL A 1 88 ? -24.007 5.833 15.396 1.00 97.62 88 VAL A O 1
ATOM 672 N N . VAL A 1 89 ? -21.974 5.244 14.633 1.00 96.88 89 VAL A N 1
ATOM 673 C CA . VAL A 1 89 ? -21.639 6.522 13.997 1.00 96.88 89 VAL A CA 1
ATOM 674 C C . VAL A 1 89 ? -21.423 6.293 12.507 1.00 96.88 89 VAL A C 1
ATOM 676 O O . VAL A 1 89 ? -20.696 5.387 12.109 1.00 96.88 89 VAL A O 1
ATOM 679 N N . ASN A 1 90 ? -22.044 7.136 11.685 1.00 95.75 90 ASN A N 1
ATOM 680 C CA . ASN A 1 90 ? -21.876 7.130 10.236 1.00 95.75 90 ASN A CA 1
ATOM 681 C C . ASN A 1 90 ? -20.797 8.136 9.837 1.00 95.75 90 ASN A C 1
ATOM 683 O O . ASN A 1 90 ? -20.909 9.319 10.162 1.00 95.75 90 ASN A O 1
ATOM 687 N N . VAL A 1 91 ? -19.789 7.687 9.095 1.00 96.06 91 VAL A N 1
ATOM 688 C CA . VAL A 1 91 ? -18.730 8.554 8.572 1.00 96.06 91 VAL A CA 1
ATOM 689 C C . VAL A 1 91 ? -18.736 8.487 7.051 1.00 96.06 91 VAL A C 1
ATOM 691 O O . VAL A 1 91 ? -18.530 7.426 6.463 1.00 96.06 91 VAL A O 1
ATOM 694 N N . THR A 1 92 ? -18.978 9.630 6.410 1.00 95.31 92 THR A N 1
ATOM 695 C CA . THR A 1 92 ? -18.796 9.778 4.963 1.00 95.31 92 THR A CA 1
ATOM 696 C C . THR A 1 92 ? -17.313 9.982 4.681 1.00 95.31 92 THR A C 1
ATOM 698 O O . THR A 1 92 ? -16.723 10.954 5.150 1.00 95.31 92 THR A O 1
ATOM 701 N N . ILE A 1 93 ? -16.713 9.075 3.917 1.00 94.00 93 ILE A N 1
ATOM 702 C CA . ILE A 1 93 ? -15.301 9.120 3.541 1.00 94.00 93 ILE A CA 1
ATOM 703 C C . ILE A 1 93 ? -15.219 9.404 2.043 1.00 94.00 93 ILE A C 1
ATOM 705 O O . ILE A 1 93 ? -15.763 8.653 1.233 1.00 94.00 93 ILE A O 1
ATOM 709 N N . GLN A 1 94 ? -14.522 10.479 1.675 1.00 91.38 94 GLN A N 1
ATOM 710 C CA . GLN A 1 94 ? -14.078 10.696 0.303 1.00 91.38 94 GLN A CA 1
ATOM 711 C C . GLN A 1 94 ? -12.736 9.988 0.126 1.00 91.38 94 GLN A C 1
ATOM 713 O O . GLN A 1 94 ? -11.712 10.469 0.612 1.00 91.38 94 GLN A O 1
ATOM 718 N N . SER A 1 95 ? -12.748 8.835 -0.540 1.00 90.00 95 SER A N 1
ATOM 719 C CA . SER A 1 95 ? -11.514 8.103 -0.811 1.00 90.00 95 SER A CA 1
ATOM 720 C C . SER A 1 95 ? -10.673 8.828 -1.865 1.00 90.00 95 SER A C 1
ATOM 722 O O . SER A 1 95 ? -11.193 9.509 -2.756 1.00 90.00 95 SER A O 1
ATOM 724 N N . TYR A 1 96 ? -9.360 8.655 -1.784 1.00 84.31 96 TYR A N 1
ATOM 725 C CA . TYR A 1 96 ? -8.409 9.092 -2.794 1.00 84.31 96 TYR A CA 1
ATOM 726 C C . TYR A 1 96 ? -7.673 7.885 -3.354 1.00 84.31 96 TYR A C 1
ATOM 728 O O . TYR A 1 96 ? -7.520 6.857 -2.695 1.00 84.31 96 TYR A O 1
ATOM 736 N N . VAL A 1 97 ? -7.181 8.006 -4.580 1.00 80.06 97 VAL A N 1
ATOM 737 C CA . VAL A 1 97 ? -6.337 6.960 -5.143 1.00 80.06 97 VAL A CA 1
ATOM 738 C C . VAL A 1 97 ? -4.894 7.199 -4.690 1.00 80.06 97 VAL A C 1
ATOM 740 O O . VAL A 1 97 ? -4.321 8.229 -5.059 1.00 80.06 97 VAL A O 1
ATOM 743 N N . PRO A 1 98 ? -4.284 6.315 -3.874 1.00 76.50 98 PRO A N 1
ATOM 744 C CA . PRO A 1 98 ? -2.908 6.513 -3.438 1.00 76.50 98 PRO A CA 1
ATOM 745 C C . PRO A 1 98 ? -1.968 6.458 -4.641 1.00 76.50 98 PRO A C 1
ATOM 747 O O . PRO A 1 98 ? -2.105 5.612 -5.519 1.00 76.50 98 PRO A O 1
ATOM 750 N N . ILE A 1 99 ? -1.009 7.375 -4.712 1.00 79.56 99 ILE A N 1
ATOM 751 C CA . ILE A 1 99 ? -0.098 7.474 -5.854 1.00 79.56 99 ILE A CA 1
ATOM 752 C C . ILE A 1 99 ? 0.995 6.403 -5.709 1.00 79.56 99 ILE A C 1
ATOM 754 O O . ILE A 1 99 ? 1.986 6.610 -5.018 1.00 79.56 99 ILE A O 1
ATOM 758 N N . LEU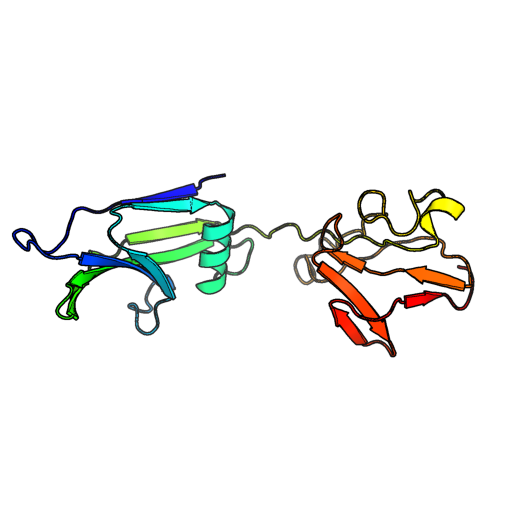 A 1 100 ? 0.843 5.257 -6.376 1.00 86.81 100 LEU A N 1
ATOM 759 C CA . LEU A 1 100 ? 1.890 4.227 -6.461 1.00 86.81 100 LEU A CA 1
ATOM 760 C C . LEU A 1 100 ? 2.942 4.618 -7.508 1.00 86.81 100 LEU A C 1
ATOM 762 O O . LEU A 1 100 ? 2.618 4.634 -8.690 1.00 86.81 100 LEU A O 1
ATOM 766 N N . ARG A 1 101 ? 4.171 4.970 -7.139 1.00 92.75 101 ARG A N 1
ATOM 767 C CA . ARG A 1 101 ? 5.230 5.313 -8.111 1.00 92.75 101 ARG A CA 1
ATOM 768 C C . ARG A 1 101 ? 6.148 4.125 -8.339 1.00 92.75 101 ARG A C 1
ATOM 770 O O . ARG A 1 101 ? 6.565 3.502 -7.365 1.00 92.75 101 ARG A O 1
ATOM 777 N N . LEU A 1 102 ? 6.443 3.836 -9.602 1.00 96.94 102 LEU A N 1
ATOM 778 C CA . LEU A 1 102 ? 7.352 2.765 -9.987 1.00 96.94 102 LEU A CA 1
ATOM 779 C C . LEU A 1 102 ? 8.630 3.352 -10.577 1.00 96.94 102 LEU A C 1
ATOM 781 O O . LEU A 1 102 ? 8.569 4.366 -11.268 1.00 96.94 102 LEU A O 1
ATOM 785 N N . TYR A 1 103 ? 9.761 2.705 -10.328 1.00 98.25 103 TYR A N 1
ATOM 786 C CA . TYR A 1 103 ? 11.073 3.122 -10.824 1.00 98.25 103 TYR A CA 1
ATOM 787 C C . TYR A 1 103 ? 11.793 1.946 -11.479 1.00 98.25 103 TYR A C 1
ATOM 789 O O . TYR A 1 103 ? 11.477 0.794 -11.179 1.00 98.25 103 TYR A O 1
ATOM 797 N N . LEU A 1 104 ? 12.751 2.236 -12.363 1.00 98.31 104 LEU A N 1
ATOM 798 C CA . LEU A 1 104 ? 13.483 1.231 -13.145 1.00 98.31 104 LEU A CA 1
ATOM 799 C C . LEU A 1 104 ? 14.976 1.168 -12.763 1.00 98.31 104 LEU A C 1
ATOM 801 O O . LEU A 1 104 ? 15.816 1.575 -13.562 1.00 98.31 104 LEU A O 1
ATOM 805 N N . PRO A 1 105 ? 15.365 0.730 -11.557 1.00 98.56 105 PRO A N 1
ATOM 806 C CA . PRO A 1 105 ? 16.780 0.625 -11.212 1.00 98.56 105 PRO A CA 1
ATOM 807 C C . PRO A 1 105 ? 17.484 -0.490 -11.996 1.00 98.56 105 PRO A C 1
ATOM 809 O O . PRO A 1 105 ? 16.916 -1.559 -12.220 1.00 98.56 105 PRO A O 1
ATOM 812 N N . GLY A 1 106 ? 18.742 -0.273 -12.371 1.00 98.44 106 GLY A N 1
ATOM 813 C CA . GLY A 1 106 ? 19.522 -1.257 -13.115 1.00 98.44 106 GLY A CA 1
ATOM 814 C C . GLY A 1 106 ? 20.972 -0.860 -13.370 1.00 98.44 106 GLY A C 1
ATOM 815 O O . GLY A 1 106 ? 21.408 0.250 -13.062 1.00 98.44 106 GLY A O 1
ATOM 816 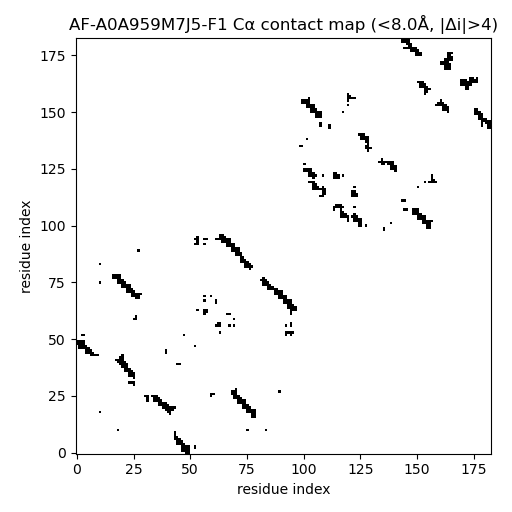N N . GLY A 1 107 ? 21.725 -1.780 -13.971 1.00 98.50 107 GLY A N 1
ATOM 817 C CA . GLY A 1 107 ? 23.134 -1.586 -14.334 1.00 98.50 107 GLY A CA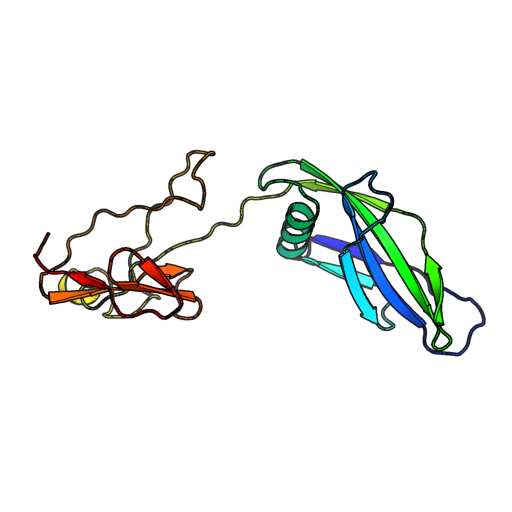 1
ATOM 818 C C . GLY A 1 107 ? 23.358 -0.643 -15.522 1.00 98.50 107 GLY A C 1
ATOM 819 O O . GLY A 1 107 ? 24.496 -0.299 -15.824 1.00 98.50 107 GLY A O 1
ATOM 820 N N . TYR A 1 108 ? 22.285 -0.228 -16.199 1.00 98.44 108 TYR A N 1
ATOM 821 C CA . TYR A 1 108 ? 22.327 0.716 -17.315 1.00 98.44 108 TYR A CA 1
ATOM 822 C C . TYR A 1 108 ? 22.425 2.183 -16.860 1.00 98.44 108 TYR A C 1
ATOM 824 O O . TYR A 1 108 ? 22.772 3.050 -17.661 1.00 98.44 108 TYR A O 1
ATOM 832 N N . GLN A 1 109 ? 22.073 2.490 -15.605 1.00 98.44 109 GLN A N 1
ATOM 833 C CA . GLN A 1 109 ? 21.797 3.861 -15.170 1.00 98.44 109 GLN A CA 1
ATOM 834 C C . GLN A 1 109 ? 22.986 4.802 -15.393 1.00 98.44 109 GLN A C 1
ATOM 836 O O . GLN A 1 109 ? 22.847 5.806 -16.089 1.00 98.44 109 GLN A O 1
ATOM 841 N N . ALA A 1 110 ? 24.169 4.454 -14.886 1.00 98.31 110 ALA A N 1
ATOM 842 C CA . ALA A 1 110 ? 25.338 5.325 -14.963 1.00 98.31 110 ALA A CA 1
ATOM 843 C C . ALA A 1 110 ? 25.829 5.506 -16.405 1.00 98.31 110 ALA A C 1
ATOM 845 O O . ALA A 1 110 ? 26.149 6.619 -16.814 1.00 98.31 110 ALA A O 1
ATOM 846 N N . SER A 1 111 ? 25.846 4.431 -17.200 1.00 97.50 111 SER A N 1
ATOM 847 C CA . SER A 1 111 ? 26.329 4.475 -18.587 1.00 97.50 111 SER A CA 1
ATOM 848 C C . SER A 1 111 ? 25.390 5.219 -19.538 1.00 97.50 111 SER A C 1
ATOM 850 O O . SER A 1 111 ? 25.813 5.622 -20.618 1.00 97.50 111 SER A O 1
ATOM 852 N N . THR A 1 112 ? 24.135 5.428 -19.140 1.00 97.69 112 THR A N 1
ATOM 853 C CA . THR A 1 112 ? 23.110 6.113 -19.943 1.00 97.69 112 THR A CA 1
ATOM 854 C C . THR A 1 112 ? 22.684 7.465 -19.366 1.00 97.69 112 THR A C 1
ATOM 856 O O . THR A 1 112 ? 21.774 8.094 -19.899 1.00 97.69 112 THR A O 1
ATOM 859 N N . GLY A 1 113 ? 23.323 7.934 -18.287 1.00 97.75 113 GLY A N 1
ATOM 860 C CA . GLY A 1 113 ? 22.992 9.213 -17.646 1.00 97.75 113 GLY A CA 1
ATOM 861 C C . GLY A 1 113 ? 21.702 9.204 -16.812 1.00 97.75 113 GLY A C 1
ATOM 862 O O . GLY A 1 113 ? 21.159 10.262 -16.512 1.00 97.75 113 GLY A O 1
ATOM 863 N N . ASN A 1 114 ? 21.219 8.028 -16.410 1.00 97.69 114 ASN A N 1
ATOM 864 C CA . ASN A 1 114 ? 19.983 7.798 -15.653 1.00 97.69 114 ASN A CA 1
ATOM 865 C C . ASN A 1 114 ? 20.230 7.546 -14.148 1.00 97.69 114 ASN A C 1
ATOM 867 O O . ASN A 1 114 ? 19.534 6.755 -13.506 1.00 97.69 114 ASN A O 1
ATOM 871 N N . GLY A 1 115 ? 21.244 8.201 -13.578 1.00 97.81 115 GLY A N 1
ATOM 872 C CA . GLY A 1 115 ? 21.608 8.081 -12.161 1.00 97.81 115 GLY A CA 1
ATOM 873 C C . GLY A 1 115 ? 22.706 7.052 -11.882 1.00 97.81 115 GLY A C 1
ATOM 874 O O . GLY A 1 115 ? 23.491 6.710 -12.764 1.00 97.81 115 GLY A O 1
ATOM 875 N N . ASN A 1 116 ? 22.781 6.572 -10.641 1.00 98.50 116 ASN A N 1
ATOM 876 C CA . ASN A 1 116 ? 23.790 5.606 -10.207 1.00 98.50 116 ASN A CA 1
ATOM 877 C C . ASN A 1 116 ? 23.324 4.174 -10.488 1.00 98.50 116 ASN A C 1
ATOM 879 O O . ASN A 1 116 ? 22.149 3.857 -10.333 1.00 98.50 116 ASN A O 1
ATOM 883 N N . ASN A 1 117 ? 24.244 3.282 -10.858 1.00 98.31 117 ASN A N 1
ATOM 884 C CA . ASN A 1 117 ? 23.900 1.878 -11.095 1.00 98.31 117 ASN A CA 1
ATOM 885 C C . ASN A 1 117 ? 23.254 1.241 -9.862 1.00 98.31 117 ASN A C 1
ATOM 887 O O . ASN A 1 117 ? 23.793 1.345 -8.761 1.00 98.31 117 ASN A O 1
ATOM 891 N N . TRP A 1 118 ? 22.144 0.530 -10.080 1.00 98.19 118 TRP A N 1
ATOM 892 C CA . TRP A 1 118 ? 21.426 -0.211 -9.036 1.00 98.19 118 TRP A CA 1
ATOM 893 C C . TRP A 1 118 ? 20.988 0.645 -7.836 1.00 98.19 118 TRP A C 1
ATOM 895 O O . TRP A 1 118 ? 20.879 0.150 -6.713 1.00 98.19 118 TRP A O 1
ATOM 905 N N . ASP A 1 119 ? 20.690 1.920 -8.080 1.00 98.44 119 ASP A N 1
ATOM 906 C CA . ASP A 1 119 ? 20.225 2.863 -7.067 1.00 98.44 119 ASP A CA 1
ATOM 907 C C . ASP A 1 119 ? 18.789 3.331 -7.377 1.00 98.44 119 ASP A C 1
ATOM 909 O O . ASP A 1 119 ? 18.585 4.206 -8.227 1.00 98.44 119 ASP A O 1
ATOM 913 N N . PRO A 1 120 ? 17.770 2.796 -6.672 1.00 98.19 120 PRO A N 1
ATOM 914 C CA . PRO A 1 120 ? 16.383 3.251 -6.788 1.00 98.19 120 PRO A CA 1
ATOM 915 C C . PRO A 1 120 ? 16.195 4.736 -6.443 1.00 98.19 120 PRO A C 1
ATOM 917 O O . PRO A 1 120 ? 15.261 5.380 -6.928 1.00 98.19 120 PRO A O 1
ATOM 920 N N . GLY A 1 121 ? 17.083 5.297 -5.616 1.00 98.06 121 GLY A N 1
ATOM 921 C CA . GLY A 1 121 ? 17.089 6.705 -5.230 1.00 98.06 121 GLY A CA 1
ATOM 922 C C . GLY A 1 121 ? 17.242 7.634 -6.427 1.00 98.06 121 GLY A C 1
ATOM 923 O O . GLY A 1 121 ? 16.577 8.668 -6.490 1.00 98.06 121 GLY A O 1
ATOM 924 N N . THR A 1 122 ? 18.040 7.224 -7.411 1.00 98.19 122 THR A N 1
ATOM 925 C CA . THR A 1 122 ? 18.331 8.000 -8.625 1.00 98.19 122 THR A CA 1
ATOM 926 C C . THR A 1 122 ? 17.728 7.402 -9.896 1.00 98.19 122 THR A C 1
ATOM 928 O O . THR A 1 122 ? 17.811 8.022 -10.953 1.00 98.19 122 THR A O 1
ATOM 931 N N . ALA A 1 123 ? 17.062 6.248 -9.800 1.00 98.44 123 ALA A N 1
ATOM 932 C CA . ALA A 1 123 ? 16.445 5.582 -10.939 1.00 98.44 123 ALA A CA 1
ATOM 933 C C . ALA A 1 123 ? 15.343 6.425 -11.616 1.00 98.44 123 ALA A C 1
ATOM 935 O O . ALA A 1 123 ? 14.609 7.160 -10.929 1.00 98.44 123 ALA A O 1
ATOM 936 N N . PRO A 1 124 ? 15.176 6.289 -12.946 1.00 98.12 124 PRO A N 1
ATOM 937 C CA . PRO A 1 124 ? 14.062 6.877 -13.682 1.00 98.12 124 PRO A CA 1
ATOM 938 C C . PRO A 1 124 ? 12.710 6.408 -13.143 1.00 98.12 124 PRO A C 1
ATOM 940 O O . PRO A 1 124 ? 12.518 5.224 -12.854 1.00 98.12 124 PRO A O 1
ATOM 943 N N . GLU A 1 125 ? 11.767 7.342 -13.019 1.00 98.00 125 GLU A N 1
ATOM 944 C CA . GLU A 1 125 ? 10.374 7.048 -12.671 1.00 98.00 125 GLU A CA 1
ATOM 945 C C . GLU A 1 125 ? 9.611 6.606 -13.923 1.00 98.00 125 GLU A C 1
ATOM 947 O O . GLU A 1 125 ? 9.690 7.259 -14.965 1.00 98.00 125 GLU A O 1
ATOM 952 N N . LEU A 1 126 ? 8.843 5.521 -13.824 1.00 97.75 126 LEU A N 1
ATOM 953 C CA . LEU A 1 126 ? 7.904 5.140 -14.871 1.00 97.75 126 LEU A CA 1
ATOM 954 C C . LEU A 1 126 ? 6.724 6.116 -14.885 1.00 97.75 126 LEU A C 1
ATOM 956 O O . LEU A 1 126 ? 6.172 6.494 -13.849 1.00 97.75 126 LEU A O 1
ATOM 960 N N . ILE A 1 127 ? 6.272 6.454 -16.084 1.00 95.50 127 ILE A N 1
ATOM 961 C CA . ILE A 1 127 ? 5.102 7.289 -16.310 1.00 95.50 127 ILE A CA 1
ATOM 962 C C . ILE A 1 127 ? 3.854 6.457 -16.020 1.00 95.50 127 ILE A C 1
ATOM 964 O O . ILE A 1 127 ? 3.649 5.379 -16.576 1.00 95.50 127 ILE A O 1
ATOM 968 N N . ARG A 1 128 ? 3.003 6.964 -15.130 1.00 93.25 128 ARG A N 1
ATOM 969 C CA . ARG A 1 128 ? 1.707 6.358 -14.816 1.00 93.25 128 ARG A CA 1
ATOM 970 C C . ARG A 1 128 ? 0.695 6.701 -15.899 1.00 93.25 128 ARG A C 1
ATOM 972 O O . ARG A 1 128 ? 0.544 7.869 -16.250 1.00 93.25 128 ARG A O 1
ATOM 979 N N . ASP A 1 129 ? -0.076 5.713 -16.330 1.00 91.94 129 ASP A N 1
ATOM 980 C CA . ASP A 1 129 ? -1.249 5.974 -17.153 1.00 91.94 129 ASP A CA 1
ATOM 981 C C . ASP A 1 129 ? -2.377 6.594 -16.310 1.00 91.94 129 ASP A C 1
ATOM 983 O O . ASP A 1 129 ? -2.764 6.063 -15.265 1.00 91.94 129 ASP A O 1
ATOM 987 N N . LEU A 1 130 ? -2.893 7.743 -16.750 1.00 86.69 130 LEU A N 1
ATOM 988 C CA . LEU A 1 130 ? -3.900 8.509 -16.012 1.00 86.69 130 LEU A CA 1
ATOM 989 C C . LEU A 1 130 ? -5.345 8.136 -16.374 1.00 86.69 130 LEU A C 1
ATOM 991 O O . LEU A 1 130 ? -6.280 8.660 -15.767 1.00 86.69 130 LEU A O 1
ATOM 995 N N . ARG A 1 131 ? -5.564 7.235 -17.340 1.00 86.44 131 ARG A N 1
ATOM 996 C CA . ARG A 1 131 ? -6.912 6.783 -17.703 1.00 86.44 131 ARG A CA 1
ATOM 997 C C . ARG A 1 131 ? -7.525 6.010 -16.540 1.00 86.44 131 ARG A C 1
ATOM 999 O O . ARG A 1 131 ? -6.943 5.046 -16.051 1.00 86.44 131 ARG A O 1
ATOM 1006 N N . SER A 1 132 ? -8.745 6.381 -16.149 1.00 77.00 132 SER A N 1
ATOM 1007 C CA . SER A 1 132 ? -9.430 5.839 -14.962 1.00 77.00 132 SER A CA 1
ATOM 1008 C C . SER A 1 132 ? -9.429 4.302 -14.880 1.00 77.00 132 SER A C 1
ATOM 1010 O O . SER A 1 132 ? -9.138 3.748 -13.823 1.00 77.00 132 SER A O 1
ATOM 1012 N N . ALA A 1 133 ? -9.659 3.599 -15.996 1.00 80.81 133 ALA A N 1
ATOM 1013 C CA . ALA A 1 133 ? -9.710 2.132 -16.026 1.00 80.81 133 ALA A CA 1
ATOM 1014 C C . ALA A 1 133 ? -8.377 1.442 -15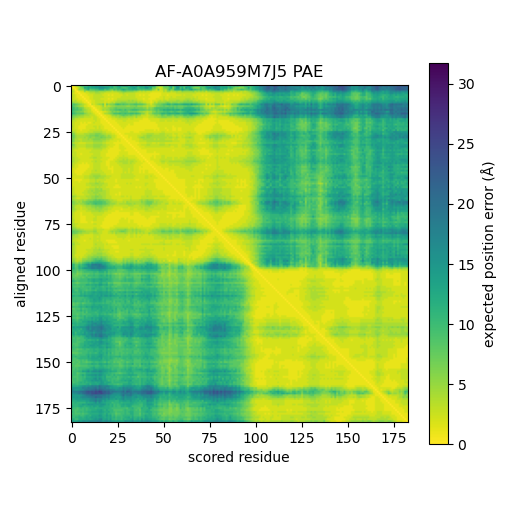.660 1.00 80.81 133 ALA A C 1
ATOM 1016 O O . ALA A 1 133 ? -8.381 0.324 -15.137 1.00 80.81 133 ALA A O 1
ATOM 1017 N N . VAL A 1 134 ? -7.245 2.105 -15.923 1.00 83.38 134 VAL A N 1
ATOM 1018 C CA . VAL A 1 134 ? -5.885 1.566 -15.746 1.00 83.38 134 VAL A CA 1
ATOM 1019 C C . VAL A 1 134 ? -5.029 2.388 -14.781 1.00 83.38 134 VAL A C 1
ATOM 1021 O O . VAL A 1 134 ? -3.840 2.113 -14.621 1.00 83.38 134 VAL A O 1
ATOM 1024 N N . PHE A 1 135 ? -5.623 3.365 -14.096 1.00 81.06 135 PHE A N 1
ATOM 1025 C CA . PHE A 1 135 ? -4.930 4.169 -13.099 1.00 81.06 135 PHE A CA 1
ATOM 1026 C C . PHE A 1 135 ? -4.349 3.259 -12.006 1.00 81.06 135 PHE A C 1
ATOM 1028 O O . PHE A 1 135 ? -5.048 2.395 -11.476 1.00 81.06 135 PHE A O 1
ATOM 1035 N N . ASN A 1 136 ? -3.058 3.427 -11.695 1.00 83.94 136 ASN A N 1
ATOM 1036 C CA . ASN A 1 136 ? -2.248 2.540 -10.834 1.00 83.94 136 ASN A CA 1
ATOM 1037 C C . ASN A 1 136 ? -2.082 1.088 -11.308 1.00 83.94 136 ASN A C 1
ATOM 1039 O O . ASN A 1 136 ? -1.526 0.271 -10.578 1.00 83.94 136 ASN A O 1
ATOM 1043 N N . LYS A 1 137 ? -2.555 0.748 -12.505 1.00 85.50 137 LYS A N 1
ATOM 1044 C CA . LYS A 1 137 ? -2.465 -0.604 -13.074 1.00 85.50 137 LYS A CA 1
ATOM 1045 C C . LYS A 1 137 ? -1.574 -0.654 -14.308 1.00 85.50 137 LYS A C 1
ATOM 1047 O O . LYS A 1 137 ? -1.117 -1.729 -14.674 1.00 85.50 137 LYS A O 1
ATOM 1052 N N . MET A 1 138 ? -1.330 0.491 -14.942 1.00 91.88 138 MET A N 1
ATOM 1053 C CA . MET A 1 138 ? -0.494 0.597 -16.129 1.00 91.88 138 MET A CA 1
ATOM 1054 C C . MET A 1 138 ? 0.534 1.714 -15.972 1.00 91.88 138 MET A C 1
ATOM 1056 O O . MET A 1 138 ? 0.218 2.839 -15.576 1.00 91.88 138 MET A O 1
ATOM 1060 N N . TYR A 1 139 ? 1.772 1.364 -16.298 1.00 95.38 139 TYR A N 1
ATOM 1061 C CA . TYR A 1 139 ? 2.936 2.233 -16.261 1.00 95.38 139 TYR A CA 1
ATOM 1062 C C . TYR A 1 139 ? 3.753 1.998 -17.525 1.00 95.38 139 TYR A C 1
ATOM 1064 O O . TYR A 1 139 ? 3.774 0.883 -18.047 1.00 95.38 139 TYR A O 1
ATOM 1072 N N . TYR A 1 140 ? 4.423 3.033 -18.012 1.00 96.19 140 TYR A N 1
ATOM 1073 C CA . TYR A 1 140 ? 5.276 2.955 -19.189 1.00 96.19 140 TYR A CA 1
ATOM 1074 C C . TYR A 1 140 ? 6.481 3.881 -19.048 1.00 96.19 140 TYR A C 1
ATOM 1076 O O . TYR A 1 140 ? 6.460 4.854 -18.301 1.00 96.19 140 TYR A O 1
ATOM 1084 N N . ILE A 1 141 ? 7.548 3.583 -19.775 1.00 97.06 141 ILE A N 1
ATOM 1085 C CA . ILE A 1 141 ? 8.717 4.447 -19.909 1.00 97.06 141 ILE A CA 1
ATOM 1086 C C . ILE A 1 141 ? 9.320 4.210 -21.291 1.00 97.06 141 ILE A C 1
ATOM 1088 O O . ILE A 1 1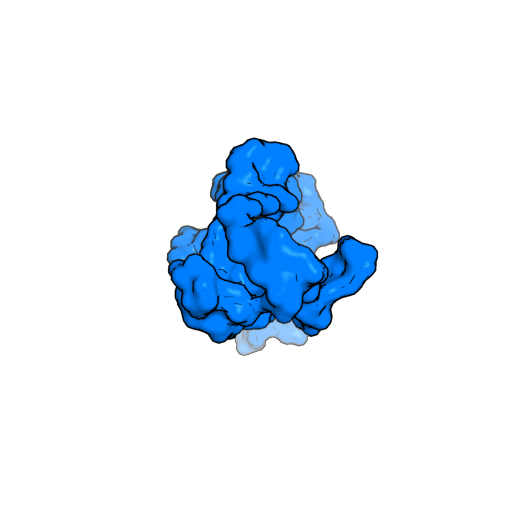41 ? 9.257 3.098 -21.810 1.00 97.06 141 ILE A O 1
ATOM 1092 N N . TYR A 1 142 ? 9.883 5.258 -21.882 1.00 96.31 142 TYR A N 1
ATOM 1093 C CA . TYR A 1 142 ? 10.697 5.164 -23.088 1.00 96.31 142 TYR A CA 1
ATOM 1094 C C . TYR A 1 142 ? 12.133 5.440 -22.670 1.00 96.31 142 TYR A C 1
ATOM 1096 O O . TYR A 1 142 ? 12.430 6.529 -22.180 1.00 96.31 142 TYR A O 1
ATOM 1104 N N . ILE A 1 143 ? 12.996 4.438 -22.786 1.00 96.62 143 ILE A N 1
ATOM 1105 C CA . ILE A 1 143 ? 14.375 4.517 -22.316 1.00 96.62 143 ILE A CA 1
ATOM 1106 C C . ILE A 1 143 ? 15.255 3.593 -23.144 1.00 96.62 143 ILE A C 1
ATOM 1108 O O . ILE A 1 143 ? 14.814 2.512 -23.520 1.00 96.62 143 ILE A O 1
ATOM 1112 N N . TYR A 1 144 ? 16.483 4.034 -23.405 1.00 97.69 144 TYR A N 1
ATOM 1113 C CA . TYR A 1 144 ? 17.499 3.212 -24.046 1.00 97.69 144 TYR A CA 1
ATOM 1114 C C . TYR A 1 144 ? 18.161 2.296 -23.015 1.00 97.69 144 TYR A C 1
ATOM 1116 O O . TYR A 1 144 ? 18.673 2.766 -21.994 1.00 97.69 144 TYR A O 1
ATOM 1124 N N . LEU A 1 145 ? 18.194 1.003 -23.307 1.00 97.88 145 LEU A N 1
ATOM 1125 C CA . LEU A 1 145 ? 18.852 -0.019 -22.512 1.00 97.88 145 LEU A CA 1
ATOM 1126 C C . LEU A 1 145 ? 19.961 -0.681 -23.342 1.00 97.88 145 LEU A C 1
ATOM 1128 O O . LEU A 1 145 ? 19.681 -1.252 -24.392 1.00 97.88 145 LEU A O 1
ATOM 1132 N N . PRO A 1 146 ? 21.228 -0.658 -22.892 1.00 98.12 146 PRO A N 1
ATOM 1133 C CA . PRO A 1 146 ? 22.307 -1.385 -23.555 1.00 98.12 146 PRO A CA 1
ATOM 1134 C C . PRO A 1 146 ? 22.124 -2.908 -23.466 1.00 98.12 146 PRO A C 1
ATOM 1136 O O . PRO A 1 146 ? 21.693 -3.427 -22.433 1.00 98.12 146 PRO A O 1
ATOM 1139 N N . ALA A 1 147 ? 22.539 -3.641 -24.501 1.00 97.94 147 ALA A N 1
ATOM 1140 C CA . ALA A 1 147 ? 22.666 -5.097 -24.450 1.00 97.94 147 ALA A CA 1
ATOM 1141 C C . ALA A 1 147 ? 23.553 -5.535 -23.273 1.00 97.94 147 ALA A C 1
ATOM 1143 O O . ALA A 1 147 ? 24.566 -4.902 -22.972 1.00 97.94 147 ALA A O 1
ATOM 1144 N N . GLY A 1 148 ? 23.175 -6.626 -22.613 1.00 96.88 148 GLY A N 1
ATOM 1145 C CA . GLY A 1 148 ? 23.864 -7.156 -21.437 1.00 96.88 148 GLY A CA 1
ATOM 1146 C C . GLY A 1 148 ? 23.605 -6.376 -20.147 1.00 96.88 148 GLY A C 1
ATOM 1147 O O . GLY A 1 148 ? 24.050 -6.810 -19.088 1.00 96.88 148 GLY A O 1
ATOM 1148 N N . SER A 1 149 ? 22.883 -5.251 -20.199 1.00 97.38 149 SER A N 1
ATOM 1149 C CA . SER A 1 149 ? 22.419 -4.594 -18.981 1.00 97.38 149 SER A CA 1
ATOM 1150 C C . SER A 1 149 ? 21.291 -5.384 -18.323 1.00 97.38 149 SER A C 1
ATOM 1152 O O . SER A 1 149 ? 20.591 -6.184 -18.950 1.00 97.38 149 SER A O 1
ATOM 1154 N N . GLU A 1 150 ? 21.118 -5.138 -17.032 1.00 97.69 150 GLU A N 1
ATOM 1155 C CA . GLU A 1 150 ? 20.057 -5.729 -16.238 1.00 97.69 150 GLU A CA 1
ATOM 1156 C C . GLU A 1 150 ? 19.317 -4.653 -15.453 1.00 97.69 150 GLU A C 1
ATOM 1158 O O . GLU A 1 150 ? 19.887 -3.607 -15.124 1.00 97.69 150 GLU A O 1
ATOM 1163 N N . PHE A 1 151 ? 18.055 -4.918 -15.132 1.00 97.81 151 PHE A N 1
ATOM 1164 C CA . PHE A 1 151 ? 17.227 -4.016 -14.343 1.00 97.81 151 PHE A CA 1
ATOM 1165 C C . PHE A 1 151 ? 16.171 -4.759 -13.517 1.00 97.81 151 PHE A C 1
ATOM 1167 O O . PHE A 1 151 ? 15.915 -5.954 -13.690 1.00 97.81 151 PHE A O 1
ATOM 1174 N N . LYS A 1 152 ? 15.537 -4.015 -12.613 1.00 98.19 152 LYS A N 1
ATOM 1175 C CA . LYS A 1 152 ? 14.337 -4.391 -11.860 1.00 98.19 152 LYS A CA 1
ATOM 1176 C C . LYS A 1 152 ? 13.314 -3.259 -11.905 1.00 98.19 152 LYS A C 1
ATOM 1178 O O . LYS A 1 152 ? 13.596 -2.177 -12.412 1.00 98.19 152 LYS A O 1
ATOM 1183 N N . VAL A 1 153 ? 12.135 -3.505 -11.338 1.00 97.50 153 VAL A N 1
ATOM 1184 C CA . VAL A 1 153 ? 11.130 -2.470 -11.064 1.00 97.50 153 VAL A CA 1
ATOM 1185 C C . VAL A 1 153 ? 10.947 -2.336 -9.557 1.00 97.50 153 VAL A C 1
ATOM 1187 O O . VAL A 1 153 ? 10.725 -3.340 -8.885 1.00 97.50 153 VAL A O 1
ATOM 1190 N N . THR A 1 154 ? 11.007 -1.125 -9.007 1.00 97.88 154 THR A N 1
ATOM 1191 C CA . THR A 1 154 ? 10.722 -0.872 -7.582 1.00 97.88 154 THR A CA 1
ATOM 1192 C C . THR A 1 154 ? 9.451 -0.063 -7.408 1.00 97.88 154 THR A C 1
ATOM 1194 O O . THR A 1 154 ? 9.170 0.828 -8.205 1.00 97.88 154 THR A O 1
ATOM 1197 N N . ALA A 1 155 ? 8.686 -0.346 -6.354 1.00 95.50 155 ALA A N 1
ATOM 1198 C CA . ALA A 1 155 ? 7.643 0.544 -5.870 1.00 95.50 155 ALA A CA 1
ATOM 1199 C C . ALA A 1 155 ? 8.249 1.494 -4.832 1.00 95.50 155 ALA A C 1
ATOM 1201 O O . ALA A 1 155 ? 8.662 1.076 -3.754 1.00 95.50 155 ALA A O 1
ATOM 1202 N N . GLY A 1 156 ? 8.305 2.781 -5.171 1.00 94.94 156 GLY A N 1
ATOM 1203 C CA . GLY A 1 156 ? 9.080 3.758 -4.411 1.00 94.94 156 GLY A CA 1
ATOM 1204 C C . GLY A 1 156 ? 10.576 3.742 -4.749 1.00 94.94 156 GLY A C 1
ATOM 1205 O O . GLY A 1 156 ? 11.078 2.903 -5.500 1.00 94.94 156 GLY A O 1
ATOM 1206 N N . ARG A 1 157 ? 11.295 4.713 -4.181 1.00 96.31 157 ARG A N 1
ATOM 1207 C CA . ARG A 1 157 ? 12.742 4.904 -4.359 1.00 96.31 157 ARG A CA 1
ATOM 1208 C C . ARG A 1 157 ? 13.560 4.093 -3.344 1.00 96.31 157 ARG A C 1
ATOM 1210 O O . ARG A 1 157 ? 14.495 4.610 -2.742 1.00 96.31 157 ARG A O 1
ATOM 1217 N N . SER A 1 158 ? 13.182 2.840 -3.112 1.00 97.19 158 SER A N 1
ATOM 1218 C CA . SER A 1 158 ? 13.892 1.910 -2.228 1.00 97.19 158 SER A CA 1
ATOM 1219 C C . SER A 1 158 ? 13.788 0.482 -2.764 1.00 97.19 158 SER A C 1
ATOM 1221 O O . SER A 1 158 ? 13.034 0.204 -3.697 1.00 97.19 158 SER A O 1
ATOM 1223 N N . TRP A 1 159 ? 14.553 -0.435 -2.174 1.00 97.62 159 TRP A N 1
ATOM 1224 C CA . TRP A 1 159 ? 14.499 -1.859 -2.510 1.00 97.62 159 TRP A CA 1
ATOM 1225 C C . TRP A 1 159 ? 13.419 -2.637 -1.739 1.00 97.62 159 TRP A C 1
ATOM 1227 O O . TRP A 1 159 ? 13.244 -3.825 -2.009 1.00 97.62 159 TRP A O 1
ATOM 1237 N N . ASP A 1 160 ? 12.672 -1.989 -0.835 1.00 96.25 160 ASP A N 1
ATOM 1238 C CA . ASP A 1 160 ? 11.701 -2.639 0.068 1.00 96.25 160 ASP A CA 1
ATOM 1239 C C . ASP A 1 160 ? 10.656 -3.460 -0.695 1.00 96.25 160 ASP A C 1
ATOM 1241 O O . ASP A 1 160 ? 10.320 -4.588 -0.330 1.00 96.25 160 ASP A O 1
ATOM 1245 N N . VAL A 1 161 ? 10.163 -2.896 -1.799 1.00 96.12 161 VAL A N 1
ATOM 1246 C CA . VAL A 1 161 ? 9.242 -3.559 -2.716 1.00 96.12 161 VAL A CA 1
ATOM 1247 C C . VAL A 1 161 ? 9.838 -3.486 -4.112 1.00 96.12 161 VAL A C 1
ATOM 1249 O O . VAL A 1 161 ? 9.747 -2.469 -4.797 1.00 96.12 161 VAL A O 1
ATOM 1252 N N . ASN A 1 162 ? 10.467 -4.579 -4.533 1.00 97.50 162 ASN A N 1
ATOM 1253 C CA . ASN A 1 162 ? 11.067 -4.709 -5.852 1.00 97.50 162 ASN A CA 1
ATOM 1254 C C . ASN A 1 162 ? 10.606 -5.984 -6.541 1.00 97.50 162 ASN A C 1
ATOM 1256 O O . ASN A 1 162 ? 10.333 -7.004 -5.904 1.00 97.50 162 ASN A O 1
ATOM 1260 N N . TYR A 1 163 ? 10.564 -5.911 -7.859 1.00 97.38 163 TYR A N 1
ATOM 1261 C CA . TYR A 1 163 ? 10.120 -6.982 -8.713 1.00 97.38 163 TYR A CA 1
ATOM 1262 C C . TYR A 1 163 ? 11.148 -7.245 -9.801 1.00 97.38 163 TYR A C 1
ATOM 1264 O O . TYR A 1 163 ? 11.680 -6.333 -10.439 1.00 97.38 163 TYR A O 1
ATOM 1272 N N . GLY A 1 164 ? 11.389 -8.531 -9.990 1.00 96.94 164 GLY A N 1
ATOM 1273 C CA . GLY A 1 164 ? 12.132 -9.105 -11.092 1.00 96.94 164 GLY A CA 1
ATOM 1274 C C . GLY A 1 164 ? 11.342 -10.291 -11.637 1.00 96.94 164 GLY A C 1
ATOM 1275 O O . GLY A 1 164 ? 10.149 -10.423 -11.355 1.00 96.94 164 GLY A O 1
ATOM 1276 N N . GLY A 1 165 ? 11.984 -11.192 -12.362 1.00 95.19 165 GLY A N 1
ATOM 1277 C CA . GLY A 1 165 ? 11.352 -12.428 -12.794 1.00 95.19 165 GLY A CA 1
ATOM 1278 C C . GLY A 1 165 ? 11.965 -13.018 -14.050 1.00 95.19 165 GLY A C 1
ATOM 1279 O O . GLY A 1 165 ? 13.033 -12.617 -14.500 1.00 95.19 165 GLY A O 1
ATOM 1280 N N . SER A 1 166 ? 11.270 -14.000 -14.611 1.00 90.75 166 SER A N 1
ATOM 1281 C CA . SER A 1 166 ? 11.668 -14.698 -15.830 1.00 90.75 166 SER A CA 1
ATOM 1282 C C . SER A 1 166 ? 10.432 -15.209 -16.573 1.00 90.75 166 SER A C 1
ATOM 1284 O O . SER A 1 166 ? 9.351 -15.334 -15.996 1.00 90.75 166 SER A O 1
ATOM 1286 N N . GLY A 1 167 ? 10.560 -15.455 -17.881 1.00 81.38 167 GLY A N 1
ATOM 1287 C CA . GLY A 1 167 ? 9.493 -16.075 -18.682 1.00 81.38 167 GLY A CA 1
ATOM 1288 C C . GLY A 1 167 ? 8.169 -15.299 -18.725 1.00 81.38 167 GLY 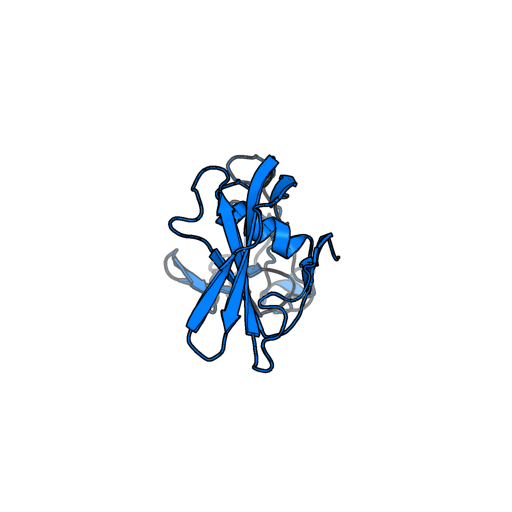A C 1
ATOM 1289 O O . GLY A 1 167 ? 7.117 -15.908 -18.882 1.00 81.38 167 GLY A O 1
ATOM 1290 N N . GLY A 1 168 ? 8.200 -13.974 -18.547 1.00 81.88 168 GLY A N 1
ATOM 1291 C CA . GLY A 1 168 ? 6.996 -13.134 -18.506 1.00 81.88 168 GLY A CA 1
ATOM 1292 C C . GLY A 1 168 ? 6.247 -13.146 -17.169 1.00 81.88 168 GLY A C 1
ATOM 1293 O O . GLY A 1 168 ? 5.183 -12.540 -17.070 1.00 81.88 168 GLY A O 1
ATOM 1294 N N . VAL A 1 169 ? 6.789 -13.794 -16.134 1.00 88.56 169 VAL A N 1
ATOM 1295 C CA . VAL A 1 169 ? 6.209 -13.811 -14.786 1.00 88.56 169 VAL A CA 1
ATOM 1296 C C . VAL A 1 169 ? 6.954 -12.829 -13.891 1.00 88.56 169 VAL A C 1
ATOM 1298 O O . VAL A 1 169 ? 8.176 -12.891 -13.767 1.00 88.56 169 VAL A O 1
ATOM 1301 N N . LEU A 1 170 ? 6.206 -11.939 -13.241 1.00 90.69 170 LEU A N 1
ATOM 1302 C CA . LEU A 1 170 ? 6.727 -11.003 -12.249 1.00 90.69 170 LEU A CA 1
ATOM 1303 C C . LEU A 1 170 ? 6.753 -11.671 -10.865 1.00 90.69 170 LEU A C 1
ATOM 1305 O O . LEU A 1 170 ? 5.738 -12.195 -10.412 1.00 90.69 170 LEU A O 1
ATOM 1309 N N . SER A 1 171 ? 7.888 -11.610 -10.172 1.00 95.81 171 SER A N 1
ATOM 1310 C CA . SER A 1 171 ? 8.050 -12.095 -8.799 1.00 95.81 171 SER A CA 1
ATOM 1311 C C . SER A 1 171 ? 8.635 -11.004 -7.916 1.00 95.81 171 SER A C 1
ATOM 1313 O O . SER A 1 171 ? 9.641 -10.376 -8.266 1.00 95.81 171 SER A O 1
ATOM 1315 N N . GLN A 1 172 ? 8.045 -10.808 -6.734 1.00 96.19 172 GLN A N 1
ATOM 1316 C CA . GLN A 1 172 ? 8.660 -9.963 -5.714 1.00 96.19 172 GLN A CA 1
ATOM 1317 C C . GLN A 1 172 ? 10.014 -10.563 -5.330 1.00 96.19 172 GLN A C 1
ATOM 1319 O O . GLN A 1 172 ? 10.131 -11.779 -5.173 1.00 96.19 172 GLN A O 1
ATOM 1324 N N . ASN A 1 173 ? 11.042 -9.719 -5.246 1.00 96.88 173 ASN A N 1
ATOM 1325 C CA . ASN A 1 173 ? 12.434 -10.129 -5.042 1.00 96.88 173 ASN A CA 1
ATOM 1326 C C . ASN A 1 173 ? 12.963 -11.136 -6.084 1.00 96.88 173 ASN A C 1
ATOM 1328 O O . ASN A 1 173 ? 13.966 -11.801 -5.839 1.00 96.88 173 ASN A O 1
ATOM 1332 N N . GLY A 1 174 ? 12.316 -11.242 -7.249 1.00 96.88 174 GLY A N 1
ATOM 1333 C CA . GLY A 1 174 ? 12.727 -12.144 -8.323 1.00 96.88 174 GLY A CA 1
ATOM 1334 C C . GLY A 1 174 ? 14.090 -11.794 -8.927 1.00 96.88 174 GLY A C 1
ATOM 1335 O O . GLY A 1 174 ? 14.670 -10.740 -8.638 1.00 96.88 174 GLY A O 1
ATOM 1336 N N . ALA A 1 175 ? 14.576 -12.684 -9.795 1.00 97.38 175 ALA A N 1
ATOM 1337 C CA . ALA A 1 175 ? 15.797 -12.488 -10.578 1.00 97.38 175 ALA A CA 1
ATOM 1338 C C . ALA A 1 175 ? 15.730 -11.217 -11.443 1.00 97.38 175 ALA A C 1
ATOM 1340 O O . ALA A 1 175 ? 14.646 -10.755 -11.788 1.00 97.38 175 ALA A O 1
ATOM 1341 N N . ASN A 1 176 ? 16.878 -10.644 -11.793 1.00 97.62 176 ASN A N 1
ATOM 1342 C CA . ASN A 1 176 ? 16.923 -9.451 -12.636 1.00 97.62 176 ASN A CA 1
ATOM 1343 C C . ASN A 1 176 ? 16.347 -9.729 -14.032 1.00 97.62 176 ASN A C 1
ATOM 1345 O O . ASN A 1 176 ? 16.453 -10.840 -14.548 1.00 97.62 176 ASN A O 1
ATOM 1349 N N . PHE A 1 177 ? 15.780 -8.700 -14.661 1.00 96.25 177 PHE A N 1
ATOM 1350 C CA . PHE A 1 177 ? 15.491 -8.740 -16.089 1.00 96.25 177 PHE A CA 1
ATOM 1351 C C . PHE A 1 177 ? 16.765 -8.41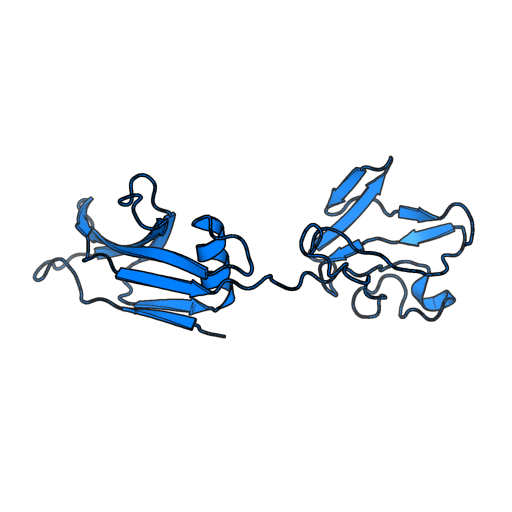8 -16.864 1.00 96.25 177 PHE A C 1
ATOM 1353 O O . PHE A 1 177 ? 17.412 -7.414 -16.569 1.00 96.25 177 PHE A O 1
ATOM 1360 N N . SER A 1 178 ? 17.101 -9.240 -17.857 1.00 95.00 178 SER A N 1
ATOM 1361 C CA . SER A 1 178 ? 18.286 -9.050 -18.700 1.00 95.00 178 SER A CA 1
ATOM 1362 C C . SER A 1 178 ? 17.901 -8.528 -20.086 1.00 95.00 178 SER A C 1
ATOM 1364 O O . SER A 1 178 ? 16.919 -8.970 -20.687 1.00 95.00 178 SER A O 1
ATOM 1366 N N . VAL A 1 179 ? 18.696 -7.599 -20.612 1.00 95.38 179 VAL A N 1
ATOM 1367 C CA . VAL A 1 179 ? 18.486 -6.962 -21.918 1.00 95.38 179 VAL A CA 1
ATOM 1368 C C . VAL A 1 179 ? 19.342 -7.674 -22.962 1.00 95.38 179 VAL A C 1
ATOM 1370 O O . VAL A 1 179 ? 20.567 -7.588 -22.933 1.00 95.38 179 VAL A O 1
ATOM 1373 N N . ALA A 1 180 ? 18.715 -8.393 -23.894 1.00 95.31 180 ALA A N 1
ATOM 1374 C CA . ALA A 1 180 ? 19.445 -9.191 -24.885 1.00 95.31 180 ALA A CA 1
ATOM 1375 C C . ALA A 1 180 ? 20.099 -8.341 -25.990 1.00 95.31 180 ALA A C 1
ATOM 1377 O O . ALA A 1 180 ? 21.185 -8.664 -26.465 1.00 95.31 180 ALA A O 1
ATOM 1378 N N . SER A 1 181 ? 19.447 -7.252 -26.395 1.00 97.25 181 SER A N 1
ATOM 1379 C CA . SER A 1 181 ? 19.878 -6.376 -27.485 1.00 97.25 181 SER A CA 1
ATOM 1380 C C . SER A 1 181 ? 19.681 -4.919 -27.099 1.00 97.25 181 SER A C 1
ATOM 1382 O O . SER A 1 181 ? 18.668 -4.592 -26.485 1.00 97.25 181 SER A O 1
ATOM 1384 N N . SER A 1 182 ? 20.618 -4.055 -27.490 1.00 97.81 182 SER A N 1
ATOM 1385 C CA . SER A 1 182 ? 20.523 -2.622 -27.220 1.00 97.81 182 SER A CA 1
ATOM 1386 C C . SER A 1 182 ? 19.325 -2.005 -27.937 1.00 97.81 182 SER A C 1
ATOM 1388 O O . SER A 1 182 ? 19.110 -2.307 -29.113 1.00 97.81 182 SER A O 1
ATOM 1390 N N . GLY A 1 183 ? 18.595 -1.115 -27.267 1.00 93.38 183 GLY A N 1
ATOM 1391 C CA . GLY A 1 183 ? 17.438 -0.423 -27.837 1.00 93.38 183 GLY A CA 1
ATOM 1392 C C . GLY A 1 183 ? 16.708 0.446 -26.836 1.00 93.38 183 GLY A C 1
ATOM 1393 O O . GLY A 1 183 ? 16.904 0.230 -25.622 1.00 93.38 183 GLY A O 1
#

Secondary structure (DSSP, 8-state):
-EEEEEE-PPSSTT--S-EEEEEEEEETTSTTSS-EEEEEET-SEEEEEHHHHHHHHHHTT--TT-EEEEEEEEEEEETT--EEE---EEEEEE-------EE--BTTTGGGTSSSTT-TTTSPBPEEP-SGGGTTT-EE------TT-EE-EEESSSSSSEEEEETTEEEETPPPEE-SS--

Sequence (183 aa):
SPSNTFSWTPTFKGFTGVVNYTLQYDSAGKNFVAPQEVNINSDLSKTFTQGQMNDISFASGIPYGNSGKVEFRVKGVTANGTTLYSNVVNVTIQSYVPILRLYLPGGYQASTGNGNNWDPGTAPELIRDLRSAVFNKMYYIYIYLPAGSEFKVTAGRSWDVNYGGSGGVLSQNGANFSVASSG

Solvent-accessible surface area (backbone atoms only — not comparable to full-atom values): 10312 Å² total; per-residue (Å²): 106,81,66,51,74,49,70,61,78,85,74,66,85,90,63,89,68,63,47,38,28,30,44,31,35,30,36,60,91,56,81,61,78,81,48,48,81,45,85,49,43,74,53,54,62,50,76,35,34,48,65,55,53,34,52,50,38,44,78,44,70,33,59,66,64,36,72,41,53,36,31,34,33,44,38,39,31,37,85,87,66,55,72,48,69,56,74,78,46,81,44,79,45,77,28,61,68,79,85,77,50,39,23,54,24,16,65,41,17,50,87,68,74,39,40,50,57,66,28,38,76,47,24,51,69,44,46,69,42,80,54,79,96,37,48,87,72,39,70,47,77,88,71,79,40,52,47,77,28,37,32,37,40,16,56,45,63,39,76,92,43,31,35,16,30,60,97,91,44,83,30,78,77,34,52,64,39,73,33,86,60,62,81